Protein 6QYB (pdb70)

Foldseek 3Di:
DQADVVLLVQLLVLLQVLLVLLVVLLVVLCVDPVVVVCVVLNVLSNVLNVLSVVLSVLSVDDPPDDLVVNLVSLVSNLVSLVVNLVSLVVCVVVDVSSVVSNVSSVSSNVSSVVRSVRSD/DQADVVLLVQLLVLLQVLLVLLVVLLVVLVPDPVVVVCVVLNVLSNVLNVLSVVLSVLSVDDVPDDLVVNLVSLVSNLVSLVVNLVSLVVCVVVDVSSVVSNVSSVSSNVSSVVRSVRSD

Nearest PDB structures (foldseek):
  6qyb-assembly1_A  TM=1.008E+00  e=1.307E-14  Streptomyces lividans 1326
  6qvh-assembly1_A  TM=1.005E+00  e=3.790E-14  Streptomyces lividans 1326
  6ek9-assembly1_A  TM=1.005E+00  e=1.157E-13  Streptomyces lividans
  6r01-assembly1_A  TM=1.007E+00  e=2.352E-13  Streptomyces lividans 1326
  6q58-assembly1_A  TM=9.826E-01  e=4.784E-13  Streptomyces lividans 1326

InterPro domains:
  IPR005560 Uncharacterized cysteine-rich protein YhjQ/Copper storage protein-like [PF03860] (21-132)
  IPR005560 Uncharacterized cysteine-rich protein YhjQ/Copper storage protein-like [PTHR37310] (10-133)
  IPR044543 Uncharacterized cysteine-rich protein YhjQ-like [cd08026] (24-131)

B-factor: mean 22.5, std 8.63, range [8.82, 55.99]

Solvent-accessible surface area: 11571 Å² total; per-residue (Å²): 108,84,45,71,180,125,8,19,54,119,0,20,116,28,0,30,121,0,6,43,16,0,15,35,4,12,11,28,0,90,71,39,130,64,51,83,111,4,87,133,0,21,138,12,0,99,47,0,11,99,44,0,50,52,0,3,26,40,3,4,116,117,60,78,110,69,28,102,80,7,72,66,36,0,82,50,0,0,82,20,0,29,48,0,0,65,11,0,35,152,28,28,84,68,14,102,57,0,93,73,2,6,117,3,0,104,43,0,46,108,8,0,78,96,3,28,88,55,26,87,112,84,46,72,186,126,8,17,59,118,0,19,116,29,0,23,110,1,7,42,17,0,15,33,3,10,10,25,0,88,73,39,130,66,52,84,110,2,85,131,0,18,138,12,0,96,46,0,10,100,44,0,49,52,0,2,25,41,3,5,116,119,53,79,110,68,30,102,81,7,76,66,35,0,82,51,0,1,85,18,0,29,51,0,0,82,12,0,34,176,25,37,86,81,16,101,53,0,96,70,2,6,108,1,0,105,41,0,46,109,9,0,80,88,4,28,88,55,26,86

Sequence (240 aa):
GGVDREAMARCIEECLRCAQACTACADACLSEPTVADLTKCIRTDMDCADVCTATAAVLSRHTGYDANVTRAVLQACATVCAACGDECARHAGMAEHCRRVCAEACRSCEQACQELLAGLGGGVDREAMARRCIEECLRCAQACTACADACLSEPTVADLTKCIRTDMDCADVCTATAAVLSRHTGYDANVTRAVLQACATVCAACGDECARHAGMAEHCRVCAEACRSCEQACQELLAGLG

Organism: Streptomyces coelicolor (strain ATCC BAA-471 / A3(2) / M145) (NCBI:txid100226)

Secondary structure (DSSP, 8-state):
----HHHHHHHHHHHHHHHHHHHHHHHHHHTSTTGGG-HHHHHHHHHHHHHHHHHHHHHT--TT--HHHHHHHHHHHHHHHHHHHHHHHTTTTT-HHHHHHHHHHHHHHHHHHHHHHT--/----HHHHHHHHHHHHHHHHHHHHHHHHHHTSTTGGG-HHHHHHHHHHHHHHHHHHHHHT--TT--HHHHHHHHHHHHHHHHHHHHHHHTTTTT-HHHHHHHHHHHHHHHHHHHHHHT--

Structure (mmCIF, N/CA/C/O backbone):
data_6QYB
#
_entry.id   6QYB
#
_cell.length_a   65.276
_cell.length_b   62.202
_cell.length_c   65.169
_cell.angle_alpha   90.000
_cell.angle_beta   90.000
_cell.angle_gamma   90.000
#
_symmetry.space_group_name_H-M   'P 21 21 2'
#
loop_
_entity.id
_entity.type
_entity.pdbx_description
1 polymer 'cytosolic copper storage protein'
2 non-polymer 'COPPER (I) ION'
3 water water
#
loop_
_atom_site.group_PDB
_atom_site.id
_atom_site.type_symbol
_atom_site.label_atom_id
_atom_site.label_alt_id
_atom_site.label_comp_id
_atom_site.label_asym_id
_atom_site.label_entity_id
_atom_site.label_seq_id
_atom_site.pdbx_PDB_ins_code
_atom_site.Cartn_x
_atom_site.Cartn_y
_atom_site.Cartn_z
_atom_site.occupancy
_atom_site.B_iso_or_equiv
_atom_site.auth_seq_id
_atom_site.auth_comp_id
_atom_site.auth_asym_id
_atom_site.auth_atom_id
_atom_site.pdbx_PDB_model_num
ATOM 1 N N . GLY A 1 1 ? 12.228 -17.797 -1.316 1.00 40.72 17 GLY A N 1
ATOM 2 C CA . GLY A 1 1 ? 13.271 -18.586 -2.043 1.00 39.01 17 GLY A CA 1
ATOM 3 C C . GLY A 1 1 ? 14.129 -17.709 -2.935 1.00 40.81 17 GLY A C 1
ATOM 4 O O . GLY A 1 1 ? 15.341 -17.970 -3.016 1.00 41.44 17 GLY A O 1
ATOM 5 N N . GLY A 1 2 ? 13.538 -16.715 -3.608 1.00 36.69 18 GLY A N 1
ATOM 6 C CA . GLY A 1 2 ? 14.287 -15.731 -4.419 1.00 36.81 18 GLY A CA 1
ATOM 7 C C . GLY A 1 2 ? 14.682 -14.501 -3.612 1.00 37.05 18 GLY A C 1
ATOM 8 O O . GLY A 1 2 ? 15.478 -13.685 -4.135 1.00 34.85 18 GLY A O 1
ATOM 9 N N . VAL A 1 3 ? 14.165 -14.385 -2.382 1.00 35.38 19 VAL A N 1
ATOM 10 C CA . VAL A 1 3 ? 14.213 -13.137 -1.570 1.00 32.56 19 VAL A CA 1
ATOM 11 C C . VAL A 1 3 ? 15.611 -12.916 -0.995 1.00 28.36 19 VAL A C 1
ATOM 12 O O . VAL A 1 3 ? 16.278 -13.895 -0.595 1.00 29.61 19 VAL A O 1
ATOM 16 N N . ASP A 1 4 ? 16.003 -11.644 -0.948 1.00 26.93 20 ASP A N 1
ATOM 17 C CA . ASP A 1 4 ? 17.257 -11.175 -0.310 1.00 24.75 20 ASP A CA 1
ATOM 18 C C . ASP A 1 4 ? 16.973 -10.992 1.183 1.00 25.26 20 ASP A C 1
ATOM 19 O O . ASP A 1 4 ? 16.300 -10.008 1.539 1.00 22.76 20 ASP A O 1
ATOM 24 N N . ARG A 1 5 ? 17.460 -11.914 2.019 1.00 23.30 21 ARG A N 1
ATOM 25 C CA . ARG A 1 5 ? 17.237 -11.889 3.489 1.00 25.65 21 ARG A CA 1
ATOM 26 C C . ARG A 1 5 ? 17.930 -10.669 4.097 1.00 21.62 21 ARG A C 1
ATOM 27 O O . ARG A 1 5 ? 17.424 -10.158 5.113 1.00 20.88 21 ARG A O 1
ATOM 35 N N . GLU A 1 6 ? 19.059 -10.239 3.515 1.00 22.47 22 GLU A N 1
ATOM 36 C CA . GLU A 1 6 ? 19.799 -9.045 4.000 1.00 23.43 22 GLU A CA 1
ATOM 37 C C . GLU A 1 6 ? 18.938 -7.795 3.768 1.00 21.00 22 GLU A C 1
ATOM 38 O O . GLU A 1 6 ? 18.883 -6.944 4.664 1.00 22.25 22 GLU A O 1
ATOM 44 N N . ALA A 1 7 ? 18.306 -7.686 2.599 1.00 19.78 23 ALA A N 1
ATOM 45 C CA . ALA A 1 7 ? 17.439 -6.542 2.240 1.00 18.85 23 ALA A CA 1
ATOM 46 C C . ALA A 1 7 ? 16.181 -6.578 3.113 1.00 18.15 23 ALA A C 1
ATOM 47 O O . ALA A 1 7 ? 15.701 -5.498 3.516 1.00 16.84 23 ALA A O 1
ATOM 49 N N . MET A 1 8 ? 15.674 -7.773 3.426 1.00 15.83 24 MET A N 1
ATOM 50 C CA . MET A 1 8 ? 14.487 -7.914 4.313 1.00 17.48 24 MET A CA 1
ATOM 51 C C . MET A 1 8 ? 14.861 -7.420 5.719 1.00 16.41 24 MET A C 1
ATOM 52 O O . MET A 1 8 ? 14.101 -6.622 6.310 1.00 15.50 24 MET A O 1
ATOM 57 N N . ALA A 1 9 ? 16.004 -7.835 6.257 1.00 16.41 25 ALA A N 1
ATOM 58 C CA . ALA A 1 9 ? 16.459 -7.390 7.593 1.00 16.33 25 ALA A CA 1
ATOM 59 C C . ALA A 1 9 ? 16.656 -5.871 7.600 1.00 16.12 25 ALA A C 1
ATOM 60 O O . ALA A 1 9 ? 16.242 -5.230 8.577 1.00 17.67 25 ALA A O 1
ATOM 62 N N . ARG A 1 10 ? 17.277 -5.315 6.556 1.00 16.33 26 ARG A N 1
ATOM 63 C CA . ARG A 1 10 ? 17.532 -3.854 6.443 1.00 17.99 26 ARG A CA 1
ATOM 64 C C . ARG A 1 10 ? 16.187 -3.125 6.490 1.00 14.67 26 ARG A C 1
ATOM 65 O O . ARG A 1 10 ? 16.055 -2.125 7.207 1.00 15.23 26 ARG A O 1
ATOM 73 N N . CYS A 1 11 ? 15.227 -3.585 5.701 1.00 15.82 27 CYS A N 1
ATOM 74 C CA . CYS A 1 11 ? 13.868 -2.976 5.671 1.00 15.07 27 CYS A CA 1
ATOM 75 C C . CYS A 1 11 ? 13.250 -2.974 7.086 1.00 14.21 27 CYS A C 1
ATOM 76 O O . CYS A 1 11 ? 12.690 -1.937 7.533 1.00 13.72 27 CYS A O 1
ATOM 79 N N . ILE A 1 12 ? 13.304 -4.101 7.790 1.00 13.27 28 ILE A N 1
ATOM 80 C CA . ILE A 1 12 ? 12.645 -4.188 9.127 1.00 13.14 28 ILE A CA 1
ATOM 81 C C . ILE A 1 12 ? 13.343 -3.207 10.086 1.00 13.45 28 ILE A C 1
ATOM 82 O O . ILE A 1 12 ? 12.679 -2.430 10.771 1.00 12.50 28 ILE A O 1
ATOM 87 N N . GLU A 1 13 ? 14.677 -3.212 10.112 1.00 13.88 29 GLU A N 1
ATOM 88 C CA . GLU A 1 13 ? 15.451 -2.294 10.977 1.00 16.59 29 GLU A CA 1
ATOM 89 C C . GLU A 1 13 ? 15.104 -0.841 10.643 1.00 14.23 29 GLU A C 1
ATOM 90 O O . GLU A 1 13 ? 14.916 -0.042 11.572 1.00 14.67 29 GLU A O 1
ATOM 96 N N . GLU A 1 14 ? 15.048 -0.502 9.353 1.00 13.68 30 GLU A N 1
ATOM 97 C CA . GLU A 1 14 ? 14.803 0.887 8.909 1.00 13.90 30 GLU A CA 1
ATOM 98 C C . GLU A 1 14 ? 13.375 1.285 9.294 1.00 12.94 30 GLU A C 1
ATOM 99 O O . GLU A 1 14 ? 13.193 2.430 9.729 1.00 14.40 30 GLU A O 1
ATOM 105 N N . CYS A 1 15 ? 12.396 0.396 9.133 1.00 10.78 31 CYS A N 1
ATOM 106 C CA . CYS A 1 15 ? 10.991 0.706 9.516 1.00 11.68 31 CYS A CA 1
ATOM 107 C C . CYS A 1 15 ? 10.949 1.071 11.007 1.00 11.57 31 CYS A C 1
ATOM 108 O O . CYS A 1 15 ? 10.287 2.052 11.365 1.00 11.87 31 CYS A O 1
ATOM 111 N N . LEU A 1 16 ? 11.635 0.328 11.862 1.00 13.33 32 LEU A N 1
ATOM 112 C CA . LEU A 1 16 ? 11.556 0.582 13.324 1.00 15.97 32 LEU A CA 1
ATOM 113 C C . LEU A 1 16 ? 12.270 1.898 13.639 1.00 14.39 32 LEU A C 1
ATOM 114 O O . LEU A 1 16 ? 11.706 2.695 14.374 1.00 15.54 32 LEU A O 1
ATOM 119 N N . ARG A 1 17 ? 13.449 2.133 13.055 1.00 15.19 33 ARG A N 1
ATOM 120 C CA . ARG A 1 17 ? 14.190 3.410 13.232 1.00 16.34 33 ARG A CA 1
ATOM 121 C C . ARG A 1 17 ? 13.315 4.568 12.748 1.00 12.77 33 ARG A C 1
ATOM 122 O O . ARG A 1 17 ? 13.262 5.618 13.388 1.00 13.69 33 ARG A O 1
ATOM 130 N N . CYS A 1 18 ? 12.689 4.397 11.596 1.00 11.59 34 CYS A N 1
ATOM 131 C CA . CYS A 1 18 ? 11.955 5.500 10.943 1.00 12.68 34 CYS A CA 1
ATOM 132 C C . CYS A 1 18 ? 10.640 5.757 11.680 1.00 11.49 34 CYS A C 1
ATOM 133 O O . CYS A 1 18 ? 10.262 6.925 11.794 1.00 12.50 34 CYS A O 1
ATOM 136 N N . ALA A 1 19 ? 9.970 4.710 12.153 1.00 11.44 35 ALA A N 1
ATOM 137 C CA . ALA A 1 19 ? 8.740 4.875 12.964 1.00 12.32 35 ALA A CA 1
ATOM 138 C C . ALA A 1 19 ? 9.071 5.762 14.168 1.00 12.65 35 ALA A C 1
ATOM 139 O O . ALA A 1 19 ? 8.377 6.773 14.418 1.00 14.15 35 ALA A O 1
ATOM 141 N N . GLN A 1 20 ? 10.165 5.441 14.857 1.00 12.81 36 GLN A N 1
ATOM 142 C CA . GLN A 1 20 ? 10.516 6.160 16.096 1.00 14.47 36 GLN A CA 1
ATOM 143 C C . GLN A 1 20 ? 10.975 7.581 15.743 1.00 13.99 36 GLN A C 1
ATOM 144 O O . GLN A 1 20 ? 10.599 8.526 16.444 1.00 14.44 36 GLN A O 1
ATOM 150 N N . ALA A 1 21 ? 11.738 7.738 14.665 1.00 12.14 37 ALA A N 1
ATOM 151 C CA . ALA A 1 21 ? 12.228 9.059 14.204 1.00 13.70 37 ALA A CA 1
ATOM 152 C C . ALA A 1 21 ? 11.027 9.980 13.961 1.00 13.61 37 ALA A C 1
ATOM 153 O O . ALA A 1 21 ? 11.018 11.109 14.430 1.00 13.39 37 ALA A O 1
ATOM 155 N N . CYS A 1 22 ? 10.024 9.471 13.267 1.00 12.37 38 CYS A N 1
ATOM 156 C CA . CYS A 1 22 ? 8.825 10.267 12.906 1.00 12.23 38 CYS A CA 1
ATOM 157 C C . CYS A 1 22 ? 7.937 10.526 14.132 1.00 12.04 38 CYS A C 1
ATOM 158 O O . CYS A 1 22 ? 7.441 11.642 14.243 1.00 14.00 38 CYS A O 1
ATOM 161 N N . THR A 1 23 ? 7.828 9.584 15.057 1.00 12.27 39 THR A N 1
ATOM 162 C CA . THR A 1 23 ? 7.097 9.827 16.329 1.00 13.97 39 THR A CA 1
ATOM 163 C C . THR A 1 23 ? 7.805 10.972 17.069 1.00 14.40 39 THR A C 1
ATOM 164 O O . THR A 1 23 ? 7.122 11.921 17.522 1.00 14.87 39 THR A O 1
ATOM 168 N N . ALA A 1 24 ? 9.135 10.904 17.194 1.00 14.35 40 ALA A N 1
ATOM 169 C CA . ALA A 1 24 ? 9.909 11.940 17.902 1.00 14.40 40 ALA A CA 1
ATOM 170 C C . ALA A 1 24 ? 9.782 13.254 17.132 1.00 14.01 40 ALA A C 1
ATOM 171 O O . ALA A 1 24 ? 9.708 14.304 17.766 1.00 15.33 40 ALA A O 1
ATOM 173 N N . CYS A 1 25 ? 9.830 13.215 15.795 1.00 14.67 41 CYS A N 1
ATOM 174 C CA . CYS A 1 25 ? 9.816 14.450 14.982 1.00 14.75 41 CYS A CA 1
ATOM 175 C C . CYS A 1 25 ? 8.449 15.127 15.049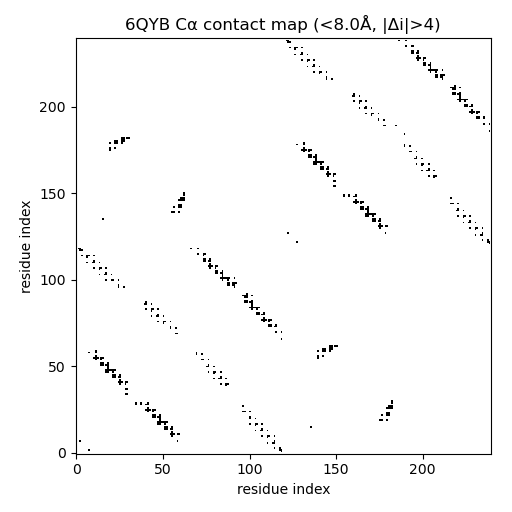 1.00 15.60 41 CYS A C 1
ATOM 176 O O . CYS A 1 25 ? 8.396 16.354 15.058 1.00 16.90 41 CYS A O 1
ATOM 179 N N . ALA A 1 26 ? 7.379 14.351 15.107 1.00 15.97 42 ALA A N 1
ATOM 180 C CA . ALA A 1 26 ? 6.018 14.930 15.268 1.00 16.35 42 ALA A CA 1
ATOM 181 C C . ALA A 1 26 ? 5.987 15.724 16.572 1.00 16.39 42 ALA A C 1
ATOM 182 O O . ALA A 1 26 ? 5.498 16.871 16.575 1.00 16.17 42 ALA A O 1
ATOM 184 N N . ASP A 1 27 ? 6.466 15.092 17.646 1.00 15.97 43 ASP A N 1
ATOM 185 C CA . ASP A 1 27 ? 6.526 15.698 18.997 1.00 17.38 43 ASP A CA 1
ATOM 186 C C . ASP A 1 27 ? 7.466 16.913 18.998 1.00 16.48 43 ASP A C 1
ATOM 187 O O . ASP A 1 27 ? 7.115 17.927 19.618 1.00 17.75 43 ASP A O 1
ATOM 192 N N . ALA A 1 28 ? 8.634 16.828 18.359 1.00 17.73 44 ALA A N 1
ATOM 193 C CA . ALA A 1 28 ? 9.593 17.952 18.373 1.00 16.53 44 ALA A CA 1
ATOM 194 C C . ALA A 1 28 ? 9.004 19.170 17.658 1.00 18.05 44 ALA A C 1
ATOM 195 O O . ALA A 1 28 ? 9.141 20.292 18.190 1.00 21.25 44 ALA A O 1
ATOM 197 N N . CYS A 1 29 ? 8.311 18.953 16.533 1.00 17.89 45 CYS A N 1
ATOM 198 C CA . CYS A 1 29 ? 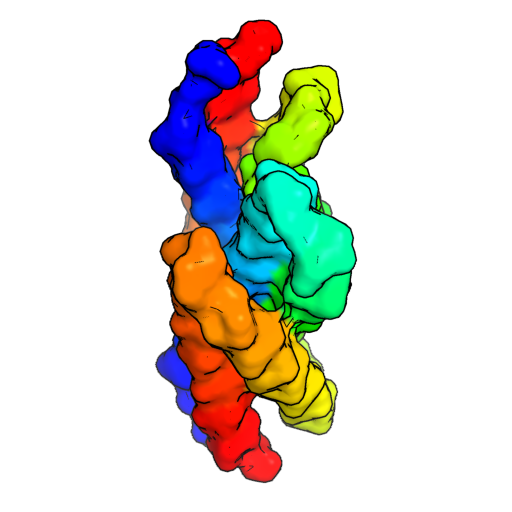7.690 20.048 15.740 1.00 17.78 45 CYS A CA 1
ATOM 199 C C . CYS A 1 29 ? 6.507 20.630 16.513 1.00 19.22 45 CYS A C 1
ATOM 200 O O . CYS A 1 29 ? 6.314 21.853 16.477 1.00 22.34 45 CYS A O 1
ATOM 203 N N . LEU A 1 30 ? 5.789 19.782 17.244 1.00 20.79 46 LEU A N 1
ATOM 204 C CA . LEU A 1 30 ? 4.694 20.220 18.139 1.00 21.70 46 LEU A CA 1
ATOM 205 C C . LEU A 1 30 ? 5.213 21.232 19.165 1.00 21.64 46 LEU A C 1
ATOM 206 O O . LEU A 1 30 ? 4.444 22.142 19.515 1.00 25.80 46 LEU A O 1
ATOM 211 N N . SER A 1 31 ? 6.458 21.082 19.632 1.00 22.30 47 SER A N 1
ATOM 212 C CA . S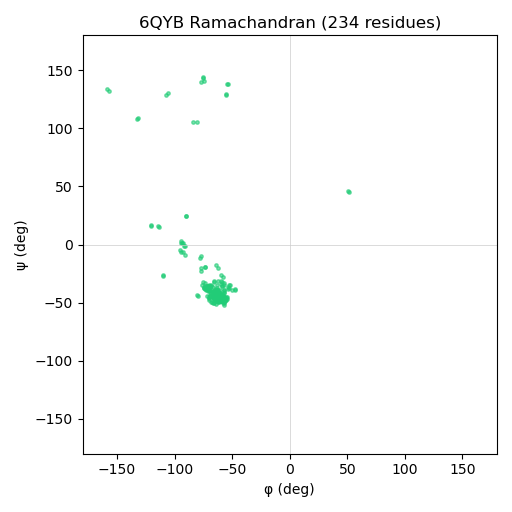ER A 1 31 ? 7.077 21.944 20.675 1.00 23.39 47 SER A CA 1
ATOM 213 C C . SER A 1 31 ? 7.834 23.136 20.061 1.00 23.14 47 SER A C 1
ATOM 214 O O . SER A 1 31 ? 8.358 23.938 20.842 1.00 26.97 47 SER A O 1
ATOM 217 N N . GLU A 1 32 ? 7.894 23.264 18.726 1.00 23.80 48 GLU A N 1
ATOM 218 C CA . GLU A 1 32 ? 8.565 24.407 18.041 1.00 25.36 48 GLU A CA 1
ATOM 219 C C . GLU A 1 32 ? 7.705 25.661 18.168 1.00 26.00 48 GLU A C 1
ATOM 220 O O . GLU A 1 32 ? 6.479 25.588 18.049 1.00 25.29 48 GLU A O 1
ATOM 226 N N . PRO A 1 33 ? 8.312 26.854 18.383 1.00 27.18 49 PRO A N 1
ATOM 227 C CA . PRO A 1 33 ? 7.549 28.105 18.326 1.00 29.98 49 PRO A CA 1
ATOM 228 C C . PRO A 1 33 ? 6.711 28.285 17.047 1.00 28.55 49 PRO A C 1
ATOM 229 O O . PRO A 1 33 ? 5.630 28.823 17.146 1.00 29.66 49 PRO A O 1
ATOM 233 N N . THR A 1 34 ? 7.204 27.813 15.894 1.00 30.64 50 THR A N 1
ATOM 234 C CA . THR A 1 34 ? 6.540 27.946 14.565 1.00 29.92 50 THR A CA 1
ATOM 235 C C . THR A 1 34 ? 5.615 26.750 14.284 1.00 28.72 50 THR A C 1
ATOM 236 O O . THR A 1 34 ? 5.332 26.502 13.095 1.00 29.44 50 THR A O 1
ATOM 240 N N . VAL A 1 35 ? 5.125 26.068 15.327 1.00 27.60 51 VAL A N 1
ATOM 241 C CA . VAL A 1 35 ? 4.249 24.860 15.218 1.00 25.17 51 VAL A CA 1
ATOM 242 C C . VAL A 1 35 ? 3.103 25.106 14.218 1.00 25.30 51 VAL A C 1
ATOM 243 O O . VAL A 1 35 ? 2.754 24.154 13.499 1.00 27.69 51 VAL A O 1
ATOM 247 N N . ALA A 1 36 ? 2.504 26.307 14.179 1.00 27.71 52 ALA A N 1
ATOM 248 C CA . ALA A 1 36 ? 1.369 26.643 13.286 1.00 28.67 52 ALA A CA 1
ATOM 249 C C . ALA A 1 36 ? 1.753 26.431 11.815 1.00 26.70 52 ALA A C 1
ATOM 250 O O . ALA A 1 36 ? 0.847 26.125 11.014 1.00 30.41 52 ALA A O 1
ATOM 252 N N . ASP A 1 37 ? 3.047 26.560 11.480 1.00 27.23 53 ASP A N 1
ATOM 253 C CA . ASP A 1 37 ? 3.594 26.427 10.103 1.00 27.39 53 ASP A CA 1
ATOM 254 C C . ASP A 1 37 ? 4.086 24.994 9.852 1.00 26.02 53 ASP A C 1
ATOM 255 O O . ASP A 1 37 ? 4.625 24.753 8.747 1.00 27.76 53 ASP A O 1
ATOM 260 N N . LEU A 1 38 ? 3.922 24.080 10.820 1.00 24.74 54 LEU A N 1
ATOM 261 C CA . LEU A 1 38 ? 4.540 22.725 10.783 1.00 23.29 54 LEU A CA 1
ATOM 262 C C . LEU A 1 38 ? 3.458 21.646 10.827 1.00 22.27 54 LEU A C 1
ATOM 263 O O . LEU A 1 38 ? 3.775 20.494 11.149 1.00 21.65 54 LEU A O 1
ATOM 268 N N . THR A 1 39 ? 2.208 22.012 10.549 1.00 22.60 55 THR A N 1
ATOM 269 C CA . THR A 1 39 ? 1.065 21.102 10.778 1.00 21.79 55 THR A CA 1
ATOM 270 C C . THR A 1 39 ? 1.072 19.949 9.768 1.00 20.40 55 THR A C 1
ATOM 271 O O . THR A 1 39 ? 0.819 18.813 10.193 1.00 18.86 55 THR A O 1
ATOM 275 N N . LYS A 1 40 ? 1.415 20.192 8.501 1.00 20.11 56 LYS A N 1
ATOM 276 C CA . LYS A 1 40 ? 1.505 19.096 7.497 1.00 20.37 56 LYS A CA 1
ATOM 277 C C . LYS A 1 40 ? 2.661 18.172 7.897 1.00 17.32 56 LYS A C 1
ATOM 278 O O . LYS A 1 40 ? 2.527 16.941 7.788 1.00 18.09 56 LYS A O 1
ATOM 284 N N . CYS A 1 41 ? 3.759 18.753 8.367 1.00 17.27 57 CYS A N 1
ATOM 285 C CA . CYS A 1 41 ? 4.952 18.002 8.828 1.00 17.79 57 CYS A CA 1
ATOM 286 C C . CYS A 1 41 ? 4.537 17.037 9.943 1.00 17.30 57 CYS A C 1
ATOM 287 O O . CYS A 1 41 ? 4.840 15.836 9.868 1.00 15.24 57 CYS A O 1
ATOM 290 N N . ILE A 1 42 ? 3.822 17.548 10.941 1.00 15.86 58 ILE A N 1
ATOM 291 C CA . ILE A 1 42 ? 3.433 16.729 12.116 1.00 15.86 58 ILE A CA 1
ATOM 292 C C . ILE A 1 42 ? 2.499 15.618 11.628 1.00 15.67 58 ILE A C 1
ATOM 293 O O . ILE A 1 42 ? 2.707 14.461 12.014 1.00 17.32 58 ILE A O 1
ATOM 298 N N . ARG A 1 43 ? 1.485 15.966 10.830 1.00 14.88 59 ARG A N 1
ATOM 299 C CA . ARG A 1 43 ? 0.513 14.960 10.328 1.00 15.11 59 ARG A CA 1
ATOM 300 C C . ARG A 1 43 ? 1.260 13.887 9.530 1.00 14.83 59 ARG A C 1
ATOM 301 O O . ARG A 1 43 ? 0.966 12.689 9.688 1.00 14.31 59 ARG A O 1
ATOM 309 N N . THR A 1 44 ? 2.199 14.282 8.679 1.00 14.51 60 THR A N 1
ATOM 310 C CA . THR A 1 44 ? 2.856 13.300 7.787 1.00 14.93 60 THR A CA 1
ATOM 311 C C . THR A 1 44 ? 3.757 12.406 8.647 1.00 14.78 60 THR A C 1
ATOM 312 O O . THR A 1 44 ? 3.780 11.209 8.408 1.00 12.65 60 THR A O 1
ATOM 316 N N . ASP A 1 45 ? 4.396 12.959 9.664 1.00 15.19 61 ASP A N 1
ATOM 317 C CA . ASP A 1 45 ? 5.176 12.140 10.631 1.00 13.86 61 ASP A CA 1
ATOM 318 C C . ASP A 1 45 ? 4.260 11.102 11.283 1.00 12.48 61 ASP A C 1
ATOM 319 O O . ASP A 1 45 ? 4.692 9.942 11.425 1.00 12.09 61 ASP A O 1
ATOM 324 N N . MET A 1 46 ? 3.038 11.491 11.678 1.00 12.97 62 MET A N 1
ATOM 325 C CA . MET A 1 46 ? 2.149 10.517 12.338 1.00 12.13 62 MET A CA 1
ATOM 326 C C . MET A 1 46 ? 1.818 9.387 11.360 1.00 11.07 62 MET A C 1
ATOM 327 O O . MET A 1 46 ? 1.868 8.230 11.756 1.00 11.02 62 MET A O 1
ATOM 332 N N . ASP A 1 47 ? 1.496 9.708 10.107 1.00 11.36 63 ASP A N 1
ATOM 333 C CA . ASP A 1 47 ? 1.167 8.656 9.116 1.00 11.32 63 ASP A CA 1
ATOM 334 C C . ASP A 1 47 ? 2.408 7.782 8.917 1.00 10.88 63 ASP A C 1
ATOM 335 O O . ASP A 1 47 ? 2.287 6.562 8.843 1.00 10.96 63 ASP A O 1
ATOM 340 N N . CYS A 1 48 ? 3.573 8.411 8.771 1.00 11.31 64 CYS A N 1
ATOM 341 C CA . CYS A 1 48 ? 4.796 7.660 8.463 1.00 12.23 64 CYS A CA 1
ATOM 342 C C . CYS A 1 48 ? 5.108 6.690 9.606 1.00 10.78 64 CYS A C 1
ATOM 343 O O . CYS A 1 48 ? 5.525 5.560 9.341 1.00 13.49 64 CYS A O 1
ATOM 346 N N . ALA A 1 49 ? 4.929 7.120 10.852 1.00 11.21 65 ALA A N 1
ATOM 347 C CA . ALA A 1 49 ? 5.146 6.262 12.036 1.00 12.51 65 ALA A CA 1
ATOM 348 C C . ALA A 1 49 ? 4.160 5.088 11.999 1.00 11.63 65 ALA A C 1
ATOM 349 O O . ALA A 1 49 ? 4.587 3.953 12.171 1.00 13.63 65 ALA A O 1
ATOM 351 N N . ASP A 1 50 ? 2.881 5.353 11.715 1.00 11.38 66 ASP A N 1
ATOM 352 C CA . ASP A 1 50 ? 1.866 4.273 11.722 1.00 11.38 66 ASP A CA 1
ATOM 353 C C . ASP A 1 50 ? 2.176 3.249 10.626 1.00 9.48 66 ASP A C 1
ATOM 354 O O . ASP A 1 50 ? 2.083 2.050 10.862 1.00 10.11 66 ASP A O 1
ATOM 359 N N . VAL A 1 51 ? 2.511 3.711 9.434 1.00 9.18 67 VAL A N 1
ATOM 360 C CA . VAL A 1 51 ? 2.732 2.774 8.300 1.00 10.49 67 VAL A CA 1
ATOM 361 C C . VAL A 1 51 ? 4.056 2.023 8.507 1.00 10.03 67 VAL A C 1
ATOM 362 O O . VAL A 1 51 ? 4.093 0.812 8.258 1.00 10.38 67 VAL A O 1
ATOM 366 N N . CYS A 1 52 ? 5.091 2.697 9.007 1.00 9.95 68 CYS A N 1
ATOM 367 C CA . CYS A 1 52 ? 6.392 2.008 9.265 1.00 10.70 68 CYS A CA 1
ATOM 368 C C . CYS A 1 52 ? 6.180 0.934 10.345 1.00 10.09 68 CYS A C 1
ATOM 369 O O . CYS A 1 52 ? 6.734 -0.169 10.224 1.00 11.44 68 CYS A O 1
ATOM 372 N N . THR A 1 53 ? 5.383 1.225 11.365 1.00 9.41 69 THR A N 1
ATOM 373 C CA . THR A 1 53 ? 5.110 0.248 12.442 1.00 10.85 69 THR A CA 1
ATOM 374 C C . THR A 1 53 ? 4.429 -0.993 11.850 1.00 9.80 69 THR A C 1
ATOM 375 O O . THR A 1 53 ? 4.828 -2.125 12.149 1.00 10.56 69 THR A O 1
ATOM 379 N N . ALA A 1 54 ? 3.380 -0.801 11.046 1.00 10.05 70 ALA A N 1
ATOM 380 C CA . ALA A 1 54 ? 2.673 -1.935 10.423 1.00 10.39 70 ALA A CA 1
ATOM 381 C C . ALA A 1 54 ? 3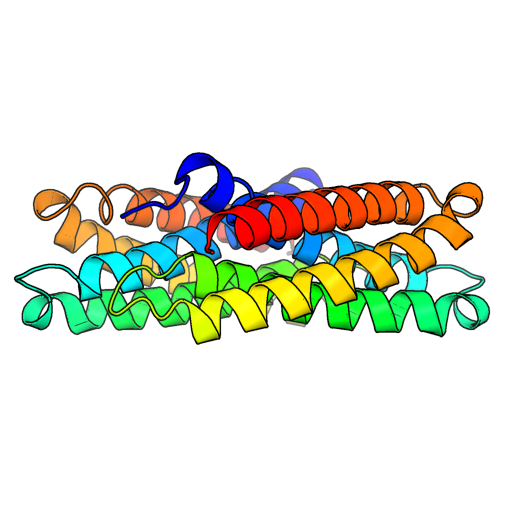.615 -2.714 9.500 1.00 8.82 70 ALA A C 1
ATOM 382 O O . ALA A 1 54 ? 3.586 -3.935 9.504 1.00 10.29 70 ALA A O 1
ATOM 384 N N . THR A 1 55 ? 4.376 -2.005 8.676 1.00 9.36 71 THR A N 1
ATOM 385 C CA . THR A 1 55 ? 5.277 -2.638 7.682 1.00 9.42 71 THR A CA 1
ATOM 386 C C . THR A 1 55 ? 6.327 -3.493 8.401 1.00 9.40 71 THR A C 1
ATOM 387 O O . THR A 1 55 ? 6.579 -4.622 7.969 1.00 11.07 71 THR A O 1
ATOM 391 N N . ALA A 1 56 ? 6.921 -2.992 9.482 1.00 9.74 72 ALA A N 1
ATOM 392 C CA . ALA A 1 56 ? 7.933 -3.761 10.227 1.00 10.70 72 ALA A CA 1
ATOM 393 C C . ALA A 1 56 ? 7.324 -5.092 10.667 1.00 10.44 72 ALA A C 1
ATOM 394 O O . ALA A 1 56 ? 7.998 -6.136 10.618 1.00 14.04 72 ALA A O 1
ATOM 396 N N . ALA A 1 57 ? 6.075 -5.052 11.135 1.00 10.66 73 ALA A N 1
ATOM 397 C CA . ALA A 1 57 ? 5.412 -6.252 11.676 1.00 12.19 73 ALA A CA 1
ATOM 398 C C . ALA A 1 57 ? 5.119 -7.225 10.527 1.00 12.25 73 ALA A C 1
ATOM 399 O O . ALA A 1 57 ? 5.415 -8.422 10.652 1.00 13.45 73 ALA A O 1
ATOM 401 N N . VAL A 1 58 ? 4.543 -6.734 9.434 1.00 12.25 74 VAL A N 1
ATOM 402 C CA . VAL A 1 58 ? 4.198 -7.618 8.291 1.00 12.99 74 VAL A CA 1
ATOM 403 C C . VAL A 1 58 ? 5.471 -8.281 7.764 1.00 13.10 74 VAL A C 1
ATOM 404 O O . VAL A 1 58 ? 5.454 -9.491 7.519 1.00 14.80 74 VAL A O 1
ATOM 408 N N . LEU A 1 59 ? 6.551 -7.515 7.620 1.00 13.13 75 LEU A N 1
ATOM 409 C CA . LEU A 1 59 ? 7.799 -8.038 6.994 1.00 14.11 75 LEU A CA 1
ATOM 410 C C . LEU A 1 59 ? 8.501 -8.994 7.965 1.00 15.35 75 LEU A C 1
ATOM 411 O O . LEU A 1 59 ? 9.287 -9.818 7.500 1.00 16.29 75 LEU A O 1
ATOM 416 N N . SER A 1 60 ? 8.197 -8.923 9.260 1.00 13.98 76 SER A N 1
ATOM 417 C CA . SER A 1 60 ? 8.804 -9.789 10.303 1.00 13.76 76 SER A CA 1
ATOM 418 C C . SER A 1 60 ? 8.193 -11.196 10.285 1.00 15.05 76 SER A C 1
ATOM 419 O O . SER A 1 60 ? 8.708 -12.063 10.992 1.00 17.58 76 SER A O 1
ATOM 422 N N . ARG A 1 61 ? 7.108 -11.409 9.530 1.00 16.11 77 ARG A N 1
ATOM 423 C CA . ARG A 1 61 ? 6.329 -12.676 9.546 1.00 14.63 77 ARG A CA 1
ATOM 424 C C . ARG A 1 61 ? 6.587 -13.443 8.250 1.00 17.37 77 ARG A C 1
ATOM 425 O O . ARG A 1 61 ? 6.447 -12.841 7.183 1.00 18.24 77 ARG A O 1
ATOM 433 N N . HIS A 1 62 ? 6.950 -14.721 8.362 1.00 20.38 78 HIS A N 1
ATOM 434 C CA . HIS A 1 62 ? 7.284 -15.618 7.221 1.00 20.55 78 HIS A CA 1
ATOM 435 C C . HIS A 1 62 ? 6.213 -16.694 7.029 1.00 21.85 78 HIS A C 1
ATOM 436 O O . HIS A 1 62 ? 6.084 -17.165 5.898 1.00 25.49 78 HIS A O 1
ATOM 443 N N . THR A 1 63 ? 5.493 -17.083 8.087 1.00 21.23 79 THR A N 1
ATOM 444 C CA . THR A 1 63 ? 4.428 -18.125 8.018 1.00 23.33 79 THR A CA 1
ATOM 445 C C . THR A 1 63 ? 3.405 -17.726 6.947 1.00 22.81 79 THR A C 1
ATOM 446 O O . THR A 1 63 ? 2.932 -16.590 6.989 1.00 24.86 79 THR A O 1
ATOM 450 N N . GLY A 1 64 ? 3.060 -18.627 6.027 1.00 24.24 80 GLY A N 1
ATOM 451 C CA . GLY A 1 64 ? 1.983 -18.377 5.045 1.00 23.95 80 GLY A CA 1
ATOM 452 C C . GLY A 1 64 ? 2.179 -17.056 4.321 1.00 22.59 80 GLY A C 1
ATOM 453 O O . GLY A 1 64 ? 1.186 -16.292 4.158 1.00 25.72 80 GLY A O 1
ATOM 454 N N . TYR A 1 65 ? 3.414 -16.803 3.884 1.00 23.39 81 TYR A N 1
ATOM 455 C CA . TYR A 1 65 ? 3.851 -15.592 3.142 1.00 22.35 81 TYR A CA 1
ATOM 456 C C . TYR A 1 65 ? 2.963 -15.403 1.911 1.00 22.31 81 TYR A C 1
ATOM 457 O O . TYR A 1 65 ? 2.675 -16.391 1.217 1.00 25.00 81 TYR A O 1
ATOM 466 N N . ASP A 1 66 ? 2.570 -14.158 1.643 1.00 20.68 82 ASP A N 1
ATOM 467 C CA . ASP A 1 66 ? 1.822 -13.763 0.426 1.00 20.80 82 ASP A CA 1
ATOM 468 C C . ASP A 1 66 ? 2.488 -12.530 -0.192 1.00 20.11 82 ASP A C 1
ATOM 469 O O . ASP A 1 66 ? 2.389 -11.461 0.381 1.00 19.31 82 ASP A O 1
ATOM 474 N N . ALA A 1 67 ? 3.157 -12.685 -1.337 1.00 21.94 83 ALA A N 1
ATOM 475 C CA . ALA A 1 67 ? 3.909 -11.597 -2.003 1.00 23.72 83 ALA A CA 1
ATOM 476 C C . ALA A 1 67 ? 2.986 -10.424 -2.360 1.00 21.04 83 ALA A C 1
ATOM 477 O O . ALA A 1 67 ? 3.477 -9.291 -2.357 1.00 22.64 83 ALA A O 1
ATOM 479 N N . ASN A 1 68 ? 1.719 -10.672 -2.712 1.00 23.67 84 ASN A N 1
ATOM 480 C CA . ASN A 1 68 ? 0.759 -9.586 -3.042 1.00 22.56 84 ASN A CA 1
ATOM 481 C C . ASN A 1 68 ? 0.599 -8.662 -1.834 1.00 17.36 84 ASN A C 1
ATOM 482 O O . ASN A 1 68 ? 0.656 -7.429 -2.006 1.00 19.17 84 ASN A O 1
ATOM 487 N N . VAL A 1 69 ? 0.378 -9.239 -0.657 1.00 17.08 85 VAL A N 1
ATOM 488 C CA . VAL A 1 69 ? 0.202 -8.459 0.599 1.00 15.52 85 VAL A CA 1
ATOM 489 C C . VAL A 1 69 ? 1.520 -7.719 0.877 1.00 15.19 85 VAL A C 1
ATOM 490 O O . VAL A 1 69 ? 1.499 -6.498 1.050 1.00 16.66 85 VAL A O 1
ATOM 494 N N . THR A 1 70 ? 2.650 -8.427 0.864 1.00 14.49 86 THR A N 1
ATOM 495 C CA . THR A 1 70 ? 3.970 -7.834 1.185 1.00 14.83 86 THR A CA 1
ATOM 496 C C . THR A 1 70 ? 4.250 -6.687 0.209 1.00 13.67 86 THR A C 1
ATOM 497 O O . THR A 1 70 ? 4.689 -5.622 0.674 1.00 15.90 86 THR A O 1
ATOM 501 N N . ARG A 1 71 ? 4.042 -6.895 -1.095 1.00 14.98 87 ARG A N 1
ATOM 502 C CA . ARG A 1 71 ? 4.330 -5.855 -2.116 1.00 17.39 87 ARG A CA 1
ATOM 503 C C . ARG A 1 71 ? 3.484 -4.611 -1.832 1.00 14.96 87 ARG A C 1
ATOM 504 O O . ARG A 1 71 ? 4.022 -3.498 -1.861 1.00 16.13 87 ARG A O 1
ATOM 512 N N . ALA A 1 72 ? 2.181 -4.785 -1.588 1.00 13.99 88 ALA A N 1
ATOM 513 C CA . ALA A 1 72 ? 1.251 -3.647 -1.408 1.00 16.07 88 ALA A CA 1
ATOM 514 C C . ALA A 1 72 ? 1.652 -2.856 -0.152 1.00 12.80 88 ALA A C 1
ATOM 515 O O . ALA A 1 72 ? 1.640 -1.617 -0.177 1.00 13.84 88 ALA A O 1
ATOM 517 N N . VAL A 1 73 ? 2.049 -3.552 0.906 1.00 12.46 89 VAL A N 1
ATOM 518 C CA . VAL A 1 73 ? 2.447 -2.905 2.182 1.00 11.94 89 VAL A CA 1
ATOM 519 C C . VAL A 1 73 ? 3.774 -2.162 1.959 1.00 11.51 89 VAL A C 1
ATOM 520 O O . VAL A 1 73 ? 3.870 -1.010 2.364 1.00 12.07 89 VAL A O 1
ATOM 524 N N . LEU A 1 74 ? 4.751 -2.767 1.280 1.00 12.80 90 LEU A N 1
ATOM 525 C CA . LEU A 1 74 ? 6.043 -2.090 0.976 1.00 14.61 90 LEU A CA 1
ATOM 526 C C . LEU A 1 74 ? 5.783 -0.864 0.102 1.00 14.73 90 LEU A C 1
ATOM 527 O O . LEU A 1 74 ? 6.411 0.171 0.344 1.00 14.31 90 LEU A O 1
ATOM 532 N N . GLN A 1 75 ? 4.854 -0.955 -0.856 1.00 14.22 91 GLN A N 1
ATOM 533 C CA . GLN A 1 75 ? 4.535 0.209 -1.724 1.00 15.67 91 GLN A CA 1
ATOM 534 C C . GLN A 1 75 ? 3.975 1.343 -0.853 1.00 13.61 91 GLN A C 1
ATOM 535 O O . GLN A 1 75 ? 4.387 2.507 -1.039 1.00 15.53 91 GLN A O 1
ATOM 541 N N . ALA A 1 76 ? 3.036 1.044 0.043 1.00 12.46 92 ALA A N 1
ATOM 542 C CA . ALA A 1 76 ? 2.498 2.064 0.969 1.00 13.27 92 ALA A CA 1
ATOM 543 C C . ALA A 1 76 ? 3.640 2.681 1.784 1.00 12.16 92 ALA A C 1
ATOM 544 O O . ALA A 1 76 ? 3.718 3.915 1.898 1.00 12.59 92 ALA A O 1
ATOM 546 N N . CYS A 1 77 ? 4.550 1.865 2.302 1.00 11.08 93 CYS A N 1
ATOM 547 C CA . CYS A 1 77 ? 5.606 2.414 3.185 1.00 12.08 93 CYS A CA 1
ATOM 548 C C . CYS A 1 77 ? 6.603 3.255 2.375 1.00 12.32 93 CYS A C 1
ATOM 549 O O . CYS A 1 77 ? 7.051 4.316 2.862 1.00 12.66 93 CYS A O 1
ATOM 552 N N . ALA A 1 78 ? 6.925 2.829 1.162 1.00 11.51 94 ALA A N 1
ATOM 553 C CA . ALA A 1 78 ? 7.814 3.600 0.264 1.00 13.11 94 ALA A CA 1
ATOM 554 C C . ALA A 1 78 ? 7.184 4.963 -0.011 1.00 13.24 94 ALA A C 1
ATOM 555 O O . ALA A 1 78 ? 7.868 5.996 0.082 1.00 14.01 94 ALA A O 1
ATOM 557 N N . THR A 1 79 ? 5.880 4.968 -0.287 1.00 13.62 95 THR A N 1
ATOM 558 C CA . THR A 1 79 ? 5.140 6.191 -0.686 1.00 14.83 95 THR A CA 1
ATOM 559 C C . THR A 1 79 ? 5.112 7.164 0.500 1.00 13.69 95 THR A C 1
ATOM 560 O O . THR A 1 79 ? 5.359 8.358 0.309 1.00 15.18 95 THR A O 1
ATOM 564 N N . VAL A 1 80 ? 4.810 6.699 1.711 1.00 12.28 96 VAL A N 1
ATOM 565 C CA . VAL A 1 80 ? 4.717 7.658 2.844 1.00 13.19 96 VAL A CA 1
ATOM 566 C C . VAL A 1 80 ? 6.110 8.138 3.284 1.00 12.17 96 VAL A C 1
ATOM 567 O O . VAL A 1 80 ? 6.250 9.320 3.570 1.00 12.92 96 VAL A O 1
ATOM 571 N N . CYS A 1 81 ? 7.137 7.286 3.250 1.00 12.37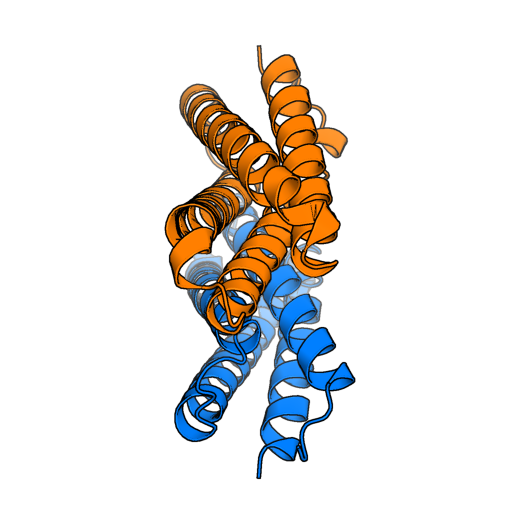 97 CYS A N 1
ATOM 572 C CA . CYS A 1 81 ? 8.517 7.716 3.568 1.00 13.02 97 CYS A CA 1
ATOM 573 C C . CYS A 1 81 ? 8.953 8.782 2.555 1.00 13.03 97 CYS A C 1
ATOM 574 O O . CYS A 1 81 ? 9.587 9.770 2.960 1.00 15.61 97 CYS A O 1
ATOM 577 N N . ALA A 1 82 ? 8.612 8.609 1.281 1.00 14.15 98 ALA A N 1
ATOM 578 C CA . ALA A 1 82 ? 8.946 9.599 0.229 1.00 15.93 98 ALA A CA 1
ATOM 579 C C . ALA A 1 82 ? 8.262 10.930 0.557 1.00 17.99 98 ALA A C 1
ATOM 580 O O . ALA A 1 82 ? 8.929 11.963 0.567 1.00 16.70 98 ALA A O 1
ATOM 582 N N . ALA A 1 83 ? 6.977 10.893 0.926 1.00 17.00 99 ALA A N 1
ATOM 583 C CA . ALA A 1 83 ? 6.199 12.115 1.228 1.00 15.75 99 ALA A CA 1
ATOM 584 C C . ALA A 1 83 ? 6.771 12.768 2.487 1.00 14.31 99 ALA A C 1
ATOM 585 O O . ALA A 1 83 ? 6.917 13.998 2.527 1.00 15.69 99 ALA A O 1
ATOM 587 N N . CYS A 1 84 ? 7.045 11.969 3.515 1.00 14.07 100 CYS A N 1
ATOM 588 C CA . CYS A 1 84 ? 7.432 12.511 4.834 1.00 13.71 100 CYS A CA 1
ATOM 589 C C . CYS A 1 84 ? 8.884 13.009 4.761 1.00 13.50 100 CYS A C 1
ATOM 590 O O . CYS A 1 84 ? 9.206 14.011 5.409 1.00 14.67 100 CYS A O 1
ATOM 593 N N . GLY A 1 85 ? 9.726 12.366 3.948 1.00 14.44 101 GLY A N 1
ATOM 594 C CA . GLY A 1 85 ? 11.090 12.855 3.699 1.00 14.41 101 GLY A CA 1
ATOM 595 C C . GLY A 1 85 ? 11.086 14.216 3.031 1.00 15.92 101 GLY A C 1
ATOM 596 O O . GLY A 1 85 ? 11.817 15.119 3.481 1.00 16.88 101 GLY A O 1
ATOM 597 N N . ASP A 1 86 ? 10.258 14.383 2.006 1.00 16.16 102 ASP A N 1
ATOM 598 C CA . ASP A 1 86 ? 10.102 15.669 1.281 1.00 18.11 102 ASP A CA 1
ATOM 599 C C . ASP A 1 86 ? 9.634 16.741 2.265 1.00 17.42 102 ASP A C 1
ATOM 600 O O . ASP A 1 86 ? 10.175 17.837 2.261 1.00 19.29 102 ASP A O 1
ATOM 605 N N . GLU A 1 87 ? 8.631 16.429 3.086 1.00 16.70 103 GLU A N 1
ATOM 606 C CA . GLU A 1 87 ? 8.020 17.420 4.011 1.00 17.71 103 GLU A CA 1
ATOM 607 C C . GLU A 1 87 ? 9.045 17.833 5.070 1.00 16.75 103 GLU A C 1
ATOM 608 O O . GLU A 1 87 ? 9.212 19.051 5.279 1.00 19.26 103 GLU A O 1
ATOM 614 N N . CYS A 1 88 ? 9.701 16.880 5.734 1.00 15.26 104 CYS A N 1
ATOM 615 C CA . CYS A 1 88 ? 10.709 17.210 6.779 1.00 17.49 104 CYS A CA 1
ATOM 616 C C . CYS A 1 88 ? 11.891 17.975 6.168 1.00 17.35 104 CYS A C 1
ATOM 617 O O . CYS A 1 88 ? 12.375 18.913 6.813 1.00 19.26 104 CYS A O 1
ATOM 620 N N . ALA A 1 89 ? 12.277 17.663 4.939 1.00 17.66 105 ALA A N 1
ATOM 621 C CA . ALA A 1 89 ? 13.393 18.382 4.276 1.00 18.50 105 ALA A CA 1
ATOM 622 C C . ALA A 1 89 ? 13.026 19.870 4.124 1.00 20.37 105 ALA A C 1
ATOM 623 O O . ALA A 1 89 ? 13.909 20.710 4.197 1.00 21.10 105 ALA A O 1
ATOM 625 N N . ARG A 1 90 ? 11.745 20.206 3.957 1.00 21.57 106 ARG A N 1
ATOM 626 C CA . ARG A 1 90 ? 11.289 21.617 3.806 1.00 23.04 106 ARG A CA 1
ATOM 627 C C . ARG A 1 90 ? 11.567 22.411 5.086 1.00 21.93 106 ARG A C 1
ATOM 628 O O . ARG A 1 90 ? 11.563 23.653 5.010 1.00 26.30 106 ARG A O 1
ATOM 636 N N . HIS A 1 91 ? 11.808 21.738 6.214 1.00 21.04 107 HIS A N 1
ATOM 637 C CA . HIS A 1 91 ? 12.056 22.382 7.533 1.00 21.06 107 HIS A CA 1
ATOM 638 C C . HIS A 1 91 ? 13.479 22.097 7.995 1.00 21.84 107 HIS A C 1
ATOM 639 O O . HIS A 1 91 ? 13.755 22.349 9.179 1.00 24.53 107 HIS A O 1
ATOM 646 N N . ALA A 1 92 ? 14.349 21.639 7.084 1.00 21.83 108 ALA A N 1
ATOM 647 C CA . ALA A 1 92 ? 15.754 21.277 7.378 1.00 23.97 108 ALA A CA 1
ATOM 648 C C . ALA A 1 92 ? 16.476 22.499 7.954 1.00 23.03 108 ALA A C 1
ATOM 649 O O . ALA A 1 92 ? 17.307 22.316 8.853 1.00 28.81 108 ALA A O 1
ATOM 651 N N . GLY A 1 93 ? 16.145 23.702 7.478 1.00 25.39 109 GLY A N 1
ATOM 652 C CA . GLY A 1 93 ? 16.782 24.962 7.910 1.00 27.11 109 GLY A CA 1
ATOM 653 C C . GLY A 1 93 ? 16.275 25.431 9.260 1.00 28.83 109 GLY A C 1
ATOM 654 O O . GLY A 1 93 ? 16.962 26.219 9.917 1.00 30.93 109 GLY A O 1
ATOM 655 N N . MET A 1 94 ? 15.106 24.952 9.675 1.00 27.14 110 MET A N 1
ATOM 656 C CA . MET A 1 94 ? 14.447 25.376 10.934 1.00 28.54 110 MET A CA 1
ATOM 657 C C . MET A 1 94 ? 15.075 24.639 12.126 1.00 29.31 110 MET A C 1
ATOM 658 O O . MET A 1 94 ? 15.300 25.287 13.162 1.00 31.88 110 MET A O 1
ATOM 663 N N . ALA A 1 95 ? 15.327 23.333 12.004 1.00 24.30 111 ALA A N 1
ATOM 664 C CA . ALA A 1 95 ? 15.721 22.485 13.154 1.00 26.27 111 ALA A CA 1
ATOM 665 C C . ALA A 1 95 ? 16.432 21.223 12.677 1.00 22.52 111 ALA A C 1
ATOM 666 O O . ALA A 1 95 ? 15.934 20.583 11.731 1.00 24.27 111 ALA A O 1
ATOM 668 N N . GLU A 1 96 ? 17.558 20.896 13.317 1.00 25.84 112 GLU A N 1
ATOM 669 C CA . GLU A 1 96 ? 18.327 19.655 13.057 1.00 24.94 112 GLU A CA 1
ATOM 670 C C . GLU A 1 96 ? 17.393 18.437 13.155 1.00 23.60 112 GLU A C 1
ATOM 671 O O . GLU A 1 96 ? 17.570 17.507 12.358 1.00 22.82 112 GLU A O 1
ATOM 677 N N . HIS A 1 97 ? 16.428 18.417 14.074 1.00 24.35 113 HIS A N 1
ATOM 678 C CA . HIS A 1 97 ? 15.550 17.226 14.254 1.00 23.67 113 HIS A CA 1
ATOM 679 C C . HIS A 1 97 ? 14.842 16.887 12.931 1.00 19.42 113 HIS A C 1
ATOM 680 O O . HIS A 1 97 ? 14.730 15.681 12.625 1.00 19.85 113 HIS A O 1
ATOM 687 N N . CYS A 1 98 ? 14.400 17.883 12.155 1.00 18.66 114 CYS A N 1
ATOM 688 C CA . CYS A 1 98 ? 13.726 17.637 10.850 1.00 21.54 114 CYS A CA 1
ATOM 689 C C . CYS A 1 98 ? 14.718 17.190 9.778 1.00 20.52 114 CYS A C 1
ATOM 690 O O . CYS A 1 98 ? 14.362 16.341 8.945 1.00 21.95 114 CYS A O 1
ATOM 693 N N . ARG A 1 99 ? 15.918 17.759 9.766 1.00 20.06 115 ARG A N 1
ATOM 694 C CA A ARG A 1 99 ? 16.995 17.303 8.853 0.50 21.15 115 ARG A CA 1
ATOM 695 C CA B ARG A 1 99 ? 16.973 17.294 8.833 0.50 21.20 115 ARG A CA 1
ATOM 696 C C . ARG A 1 99 ? 17.228 15.805 9.092 1.00 22.10 115 ARG A C 1
ATOM 697 O O . ARG A 1 99 ? 17.236 15.030 8.108 1.00 24.98 115 ARG A O 1
ATOM 712 N N . VAL A 1 100 ? 17.428 15.438 10.360 1.00 21.77 116 VAL A N 1
ATOM 713 C CA . VAL A 1 100 ? 17.727 14.048 10.821 1.00 23.25 116 VAL A CA 1
ATOM 714 C C . VAL A 1 100 ? 16.569 13.142 10.397 1.00 19.69 116 VAL A C 1
ATOM 715 O O . VAL A 1 100 ? 16.785 12.067 9.852 1.00 19.17 116 VAL A O 1
ATOM 719 N N . CYS A 1 101 ? 15.344 13.573 10.654 1.00 15.42 117 CYS A N 1
ATOM 720 C CA . CYS A 1 101 ? 14.146 12.781 10.297 1.00 15.42 117 CYS A CA 1
ATOM 721 C C . CYS A 1 10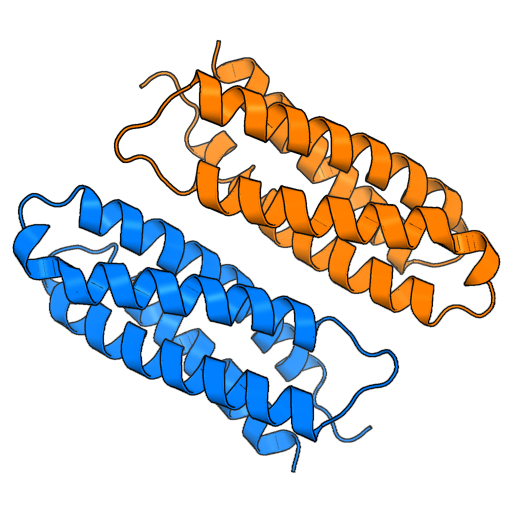1 ? 14.026 12.628 8.773 1.00 15.04 117 CYS A C 1
ATOM 722 O O . CYS A 1 101 ? 13.692 11.531 8.301 1.00 15.49 117 CYS A O 1
ATOM 725 N N . ALA A 1 102 ? 14.283 13.686 8.016 1.00 15.57 118 ALA A N 1
ATOM 726 C CA . ALA A 1 102 ? 14.310 13.598 6.535 1.00 16.18 118 ALA A CA 1
ATOM 727 C C . ALA A 1 102 ? 15.279 12.491 6.097 1.00 16.45 118 ALA A C 1
ATOM 728 O O . ALA A 1 102 ? 14.904 11.671 5.248 1.00 17.02 118 ALA A O 1
ATOM 730 N N . GLU A 1 103 ? 16.466 12.433 6.699 1.00 17.11 119 GLU A N 1
ATOM 731 C CA . GLU A 1 103 ? 17.466 11.382 6.372 1.00 17.64 119 GLU A CA 1
ATOM 732 C C . GLU A 1 103 ? 16.883 9.996 6.683 1.00 16.37 119 GLU A C 1
ATOM 733 O O . GLU A 1 103 ? 17.020 9.088 5.854 1.00 18.38 119 GLU A O 1
ATOM 739 N N . ALA A 1 104 ? 16.225 9.833 7.832 1.00 15.83 120 ALA A N 1
ATOM 740 C CA . ALA A 1 104 ? 15.635 8.539 8.237 1.00 15.45 120 ALA A CA 1
ATOM 741 C C . ALA A 1 104 ? 14.555 8.130 7.221 1.00 14.45 120 ALA A C 1
ATOM 742 O O . ALA A 1 104 ? 14.519 6.962 6.807 1.00 15.21 120 ALA A O 1
ATOM 744 N N . CYS A 1 105 ? 13.677 9.062 6.856 1.00 14.17 121 CYS A N 1
ATOM 745 C CA . CYS A 1 105 ? 12.599 8.829 5.853 1.00 14.07 121 CYS A CA 1
ATOM 746 C C . CYS A 1 105 ? 13.214 8.379 4.516 1.00 14.72 121 CYS A C 1
ATOM 747 O O . CYS A 1 105 ? 12.753 7.372 3.946 1.00 14.48 121 CYS A O 1
ATOM 750 N N . ARG A 1 106 ? 14.213 9.104 4.013 1.00 15.89 122 ARG A N 1
ATOM 751 C CA . ARG A 1 106 ? 14.843 8.785 2.710 1.00 17.30 122 ARG A CA 1
ATOM 752 C C . ARG A 1 106 ? 15.511 7.402 2.787 1.00 17.39 122 ARG A C 1
ATOM 753 O O . ARG A 1 106 ? 15.465 6.660 1.791 1.00 18.04 122 ARG A O 1
ATOM 761 N N . SER A 1 107 ? 16.141 7.072 3.913 1.00 18.39 123 SER A N 1
ATOM 762 C CA . SER A 1 107 ? 16.833 5.768 4.130 1.00 18.55 123 SER A CA 1
ATOM 763 C C . SER A 1 107 ? 15.798 4.633 4.115 1.00 15.49 123 SER A C 1
ATOM 764 O O . SER A 1 107 ? 15.998 3.614 3.461 1.00 16.91 123 SER A O 1
ATOM 767 N N . CYS A 1 108 ? 14.674 4.810 4.799 1.00 15.77 124 CYS A N 1
ATOM 768 C CA . CYS A 1 108 ? 13.621 3.765 4.826 1.00 15.33 124 CYS A CA 1
ATOM 769 C C . CYS A 1 108 ? 12.917 3.674 3.464 1.00 15.12 124 CYS A C 1
ATOM 770 O O . CYS A 1 108 ? 12.550 2.556 3.061 1.00 14.97 124 CYS A O 1
ATOM 773 N N . GLU A 1 109 ? 12.728 4.792 2.770 1.00 14.98 125 GLU A N 1
ATOM 774 C CA . GLU A 1 109 ? 12.108 4.777 1.419 1.00 15.98 125 GLU A CA 1
ATOM 775 C C . GLU A 1 109 ? 12.981 3.866 0.546 1.00 17.32 125 GLU A C 1
ATOM 776 O O . GLU A 1 109 ? 12.442 2.963 -0.137 1.00 17.23 125 GLU A O 1
ATOM 782 N N . GLN A 1 110 ? 14.301 4.075 0.587 1.00 20.13 126 GLN A N 1
ATOM 783 C CA . GLN A 1 110 ? 15.246 3.306 -0.261 1.00 22.59 126 GLN A CA 1
ATOM 784 C C . GLN A 1 110 ? 15.162 1.821 0.112 1.00 20.11 126 GLN A C 1
ATOM 785 O O . GLN A 1 110 ? 15.138 0.988 -0.810 1.00 19.96 126 GLN A O 1
ATOM 791 N N . ALA A 1 111 ? 15.153 1.480 1.401 1.00 18.67 127 ALA A N 1
ATOM 792 C CA . ALA A 1 111 ? 15.131 0.071 1.862 1.00 17.01 127 ALA A CA 1
ATOM 793 C C . ALA A 1 111 ? 13.832 -0.599 1.394 1.00 15.36 127 ALA A C 1
ATOM 794 O O . ALA A 1 111 ? 13.875 -1.763 0.968 1.00 17.19 127 ALA A O 1
ATOM 796 N N . CYS A 1 112 ? 12.699 0.111 1.439 1.00 14.77 128 CYS A N 1
ATOM 797 C CA . CYS A 1 112 ? 11.418 -0.439 0.951 1.00 15.16 128 CYS A CA 1
ATOM 798 C C . CYS A 1 112 ? 11.480 -0.645 -0.571 1.00 15.92 128 CYS A C 1
ATOM 799 O O . CYS A 1 112 ? 11.043 -1.727 -1.038 1.00 16.60 128 CYS A O 1
ATOM 802 N N . GLN A 1 113 ? 12.008 0.337 -1.317 1.00 16.83 129 GLN A N 1
ATOM 803 C CA . GLN A 1 113 ? 12.088 0.309 -2.802 1.00 17.60 129 GLN A CA 1
ATOM 804 C C . GLN A 1 113 ? 13.003 -0.842 -3.229 1.00 20.12 129 GLN A C 1
ATOM 805 O O . GLN A 1 113 ? 12.629 -1.578 -4.159 1.00 20.24 129 GLN A O 1
ATOM 811 N N . GLU A 1 114 ? 14.135 -1.011 -2.544 1.00 20.13 130 GLU A N 1
ATOM 812 C CA . GLU A 1 114 ? 15.136 -2.060 -2.878 1.00 22.70 130 GLU A CA 1
ATOM 813 C C . GLU A 1 114 ? 14.513 -3.442 -2.672 1.00 20.84 130 GLU A C 1
ATOM 814 O O . GLU A 1 114 ? 14.677 -4.308 -3.561 1.00 23.69 130 GLU A O 1
ATOM 820 N N . LEU A 1 115 ? 13.767 -3.630 -1.581 1.00 21.99 131 LEU A N 1
ATOM 821 C CA . LEU A 1 115 ? 13.152 -4.945 -1.284 1.00 21.26 131 LEU A CA 1
ATOM 822 C C . LEU A 1 115 ? 12.021 -5.199 -2.293 1.00 22.37 131 LEU A C 1
ATOM 823 O O . LEU A 1 115 ? 11.956 -6.313 -2.855 1.00 24.43 131 LEU A O 1
ATOM 828 N N . LEU A 1 116 ? 11.175 -4.187 -2.524 1.00 20.87 132 LEU A N 1
ATOM 829 C CA . LEU A 1 116 ? 10.022 -4.238 -3.457 1.00 23.68 132 LEU A CA 1
ATOM 830 C C . LEU A 1 116 ? 10.495 -4.679 -4.849 1.00 24.76 132 LEU A C 1
ATOM 831 O O . LEU A 1 116 ? 9.848 -5.582 -5.427 1.00 27.05 132 LEU A O 1
ATOM 836 N N . ALA A 1 117 ? 11.588 -4.086 -5.348 1.00 23.97 133 ALA A N 1
ATOM 837 C CA . ALA A 1 117 ? 12.134 -4.335 -6.707 1.00 25.34 133 ALA A CA 1
ATOM 838 C C . ALA A 1 117 ? 12.485 -5.819 -6.869 1.00 23.89 133 ALA A C 1
ATOM 839 O O . ALA A 1 117 ? 12.399 -6.323 -8.002 1.00 26.43 133 ALA A O 1
ATOM 841 N N . GLY A 1 118 ? 12.903 -6.484 -5.789 1.00 26.05 134 GLY A N 1
ATOM 842 C CA . GLY A 1 118 ? 13.399 -7.873 -5.814 1.00 25.92 134 GLY A CA 1
ATOM 843 C C . GLY A 1 118 ? 12.329 -8.916 -5.529 1.00 26.73 134 GLY A C 1
ATOM 844 O O . GLY A 1 118 ? 12.685 -10.107 -5.488 1.00 29.35 134 GLY A O 1
ATOM 845 N N . LEU A 1 119 ? 11.072 -8.515 -5.306 1.00 26.70 135 LEU A N 1
ATOM 846 C CA . LEU A 1 119 ? 9.967 -9.468 -5.001 1.00 28.53 135 LEU A CA 1
ATOM 847 C C . LEU A 1 119 ? 9.232 -9.883 -6.283 1.00 31.90 135 LEU A C 1
ATOM 848 O O . LEU A 1 119 ? 8.342 -10.747 -6.178 1.00 42.06 135 LEU A O 1
ATOM 853 N N . GLY A 1 120 ? 9.555 -9.269 -7.425 1.00 34.51 136 GLY A N 1
ATOM 854 C CA . GLY A 1 120 ? 9.082 -9.678 -8.764 1.00 40.86 136 GLY A CA 1
ATOM 855 C C . GLY A 1 120 ? 7.645 -9.254 -9.031 1.00 44.53 136 GLY A C 1
ATOM 856 O O . GLY A 1 120 ? 7.035 -8.466 -8.302 1.00 41.64 136 GLY A O 1
ATOM 857 N N . GLY B 1 1 ? 12.863 16.986 33.812 1.00 44.10 17 GLY B N 1
ATOM 858 C CA . GLY B 1 1 ? 13.850 17.836 34.551 1.00 43.41 17 GLY B CA 1
ATOM 859 C C . GLY B 1 1 ? 14.791 17.004 35.404 1.00 41.53 17 GLY B C 1
ATOM 860 O O . GLY B 1 1 ? 16.005 17.282 35.390 1.00 44.77 17 GLY B O 1
ATOM 861 N N . GLY B 1 2 ? 14.261 16.028 36.145 1.00 35.09 18 GLY B N 1
ATOM 862 C CA . GLY B 1 2 ? 15.077 15.113 36.972 1.00 37.01 18 GLY B CA 1
ATOM 863 C C . GLY B 1 2 ? 15.392 13.821 36.236 1.00 38.23 18 GLY B C 1
ATOM 864 O O . GLY B 1 2 ? 16.137 12.986 36.792 1.00 40.50 18 GLY B O 1
ATOM 865 N N . VAL B 1 3 ? 14.835 13.645 35.033 1.00 36.06 19 VAL B N 1
ATOM 866 C CA . VAL B 1 3 ? 14.862 12.352 34.288 1.00 34.28 19 VAL B CA 1
ATOM 867 C C . VAL B 1 3 ? 16.252 12.107 33.689 1.00 30.26 19 VAL B C 1
ATOM 868 O O . VAL B 1 3 ? 16.917 13.076 33.245 1.00 29.65 19 VAL B O 1
ATOM 872 N N . ASP B 1 4 ? 16.655 10.837 33.682 1.00 30.33 20 ASP B N 1
ATOM 873 C CA . ASP B 1 4 ? 17.868 10.324 33.002 1.00 29.56 20 ASP B CA 1
ATOM 874 C C . ASP B 1 4 ? 17.541 10.145 31.514 1.00 29.30 20 ASP B C 1
ATOM 875 O O . ASP B 1 4 ? 16.835 9.187 31.170 1.00 27.31 20 ASP B O 1
ATOM 880 N N . ARG B 1 5 ? 18.046 11.046 30.671 1.00 29.49 21 ARG B N 1
ATOM 881 C CA . ARG B 1 5 ? 17.801 11.044 29.207 1.00 31.84 21 ARG B CA 1
ATOM 882 C C . ARG B 1 5 ? 18.437 9.803 28.571 1.00 26.08 21 ARG B C 1
ATOM 883 O O . ARG B 1 5 ? 17.885 9.313 27.571 1.00 26.33 21 ARG B O 1
ATOM 891 N N . GLU B 1 6 ? 19.546 9.314 29.125 1.00 26.92 22 GLU B N 1
ATOM 892 C CA . GLU B 1 6 ? 20.222 8.094 28.614 1.00 26.63 22 GLU B CA 1
ATOM 893 C C . GLU B 1 6 ? 19.341 6.875 28.891 1.00 26.24 22 GLU B C 1
ATOM 894 O O . GLU B 1 6 ? 19.225 6.025 27.995 1.00 24.47 22 GLU B O 1
ATOM 900 N N . ALA B 1 7 ? 18.737 6.797 30.077 1.00 25.31 23 ALA B N 1
ATOM 901 C CA . ALA B 1 7 ? 17.842 5.683 30.459 1.00 21.90 23 ALA B CA 1
ATOM 902 C C . ALA B 1 7 ? 16.556 5.764 29.621 1.00 19.74 23 ALA B C 1
ATOM 903 O O . ALA B 1 7 ? 16.008 4.706 29.234 1.00 18.61 23 ALA B O 1
ATOM 905 N N . MET B 1 8 ? 16.099 6.975 29.303 1.00 18.86 24 MET B N 1
ATOM 906 C CA . MET B 1 8 ? 14.903 7.160 28.429 1.00 18.84 24 MET B CA 1
ATOM 907 C C . MET B 1 8 ? 15.228 6.656 27.016 1.00 17.33 24 MET B C 1
ATOM 908 O O . MET B 1 8 ? 14.433 5.891 26.436 1.00 17.23 24 MET B O 1
ATOM 913 N N . ALA B 1 9 ? 16.385 7.020 26.460 1.00 17.70 25 ALA B N 1
ATOM 914 C CA . ALA B 1 9 ? 16.793 6.554 25.114 1.00 18.44 25 ALA B CA 1
ATOM 915 C C . ALA B 1 9 ? 16.933 5.026 25.111 1.00 17.33 25 ALA B C 1
ATOM 916 O O . ALA B 1 9 ? 16.474 4.394 24.154 1.00 17.59 25 ALA B O 1
ATOM 918 N N . ARG B 1 10 ? 17.534 4.452 26.156 1.00 17.59 26 ARG B N 1
ATOM 919 C CA A ARG B 1 10 ? 17.727 2.980 26.293 0.50 19.63 26 ARG B CA 1
ATOM 920 C CA B ARG B 1 10 ? 17.731 2.981 26.262 0.50 19.57 26 ARG B CA 1
ATOM 921 C C . ARG B 1 10 ? 16.355 2.299 26.284 1.00 17.30 26 ARG B C 1
ATOM 922 O O . ARG B 1 10 ? 16.168 1.288 25.579 1.00 17.30 26 ARG B O 1
ATOM 937 N N . CYS B 1 11 ? 15.421 2.827 27.064 1.00 17.18 27 CYS B N 1
ATOM 938 C CA . CYS B 1 11 ? 14.048 2.266 27.129 1.00 15.43 27 CYS B CA 1
ATOM 939 C C . CYS B 1 11 ? 13.423 2.275 25.718 1.00 13.65 27 CYS B C 1
ATOM 940 O O . CYS B 1 11 ? 12.798 1.261 25.291 1.00 15.00 27 CYS B O 1
ATOM 943 N N . ILE B 1 12 ? 13.495 3.399 25.016 1.00 13.78 28 ILE B N 1
ATOM 944 C CA . ILE B 1 12 ? 12.845 3.505 23.675 1.00 13.61 28 ILE B CA 1
ATOM 945 C C . ILE B 1 12 ? 13.486 2.486 22.722 1.00 13.45 28 ILE B C 1
ATOM 946 O O . ILE B 1 12 ? 12.758 1.724 22.067 1.00 13.48 28 ILE B O 1
ATOM 951 N N . GLU B 1 13 ? 14.812 2.435 22.665 1.00 15.35 29 GLU B N 1
ATOM 952 C CA . GLU B 1 13 ? 15.530 1.470 21.799 1.00 18.01 29 GLU B CA 1
ATOM 953 C C . GLU B 1 13 ? 15.095 0.042 22.149 1.00 15.14 29 GLU B C 1
ATOM 954 O O . GLU B 1 13 ? 14.844 -0.754 21.214 1.00 18.65 29 GLU B O 1
ATOM 960 N N . GLU B 1 14 ? 15.060 -0.292 23.438 1.00 14.91 30 GLU B N 1
ATOM 961 C CA . GLU B 1 14 ? 14.747 -1.667 23.898 1.00 16.30 30 GLU B CA 1
ATOM 962 C C . GLU B 1 14 ? 13.294 -2.008 23.544 1.00 14.83 30 GLU B C 1
ATOM 963 O O . GLU B 1 14 ? 13.069 -3.148 23.085 1.00 15.26 30 GLU B O 1
ATOM 969 N N . CYS B 1 15 ? 12.350 -1.069 23.690 1.00 12.18 31 CYS B N 1
ATOM 970 C CA . CYS B 1 15 ? 10.928 -1.318 23.344 1.00 12.10 31 CYS B CA 1
ATOM 971 C C . CYS B 1 15 ? 10.855 -1.681 21.858 1.00 11.68 31 CYS B C 1
ATOM 972 O O . CYS B 1 15 ? 10.127 -2.640 21.492 1.00 12.97 31 CYS B O 1
ATOM 975 N N . LEU B 1 16 ? 11.572 -0.953 21.001 1.00 12.99 32 LEU B N 1
ATOM 976 C CA . LEU B 1 16 ? 11.446 -1.210 19.542 1.00 15.76 32 LEU B CA 1
ATOM 977 C C . LEU B 1 16 ? 12.075 -2.568 19.217 1.00 15.40 32 LEU B C 1
ATOM 978 O O . LEU B 1 16 ? 11.452 -3.341 18.487 1.00 15.73 32 LEU B O 1
ATOM 983 N N . ARG B 1 17 ? 13.249 -2.869 19.775 1.00 15.75 33 ARG B N 1
ATOM 984 C CA . ARG B 1 17 ? 13.917 -4.173 19.559 1.00 16.15 33 ARG B CA 1
ATOM 985 C C . ARG B 1 17 ? 13.022 -5.298 20.073 1.00 15.20 33 ARG B C 1
ATOM 986 O O . ARG B 1 17 ? 12.905 -6.341 19.402 1.00 14.80 33 ARG B O 1
ATOM 994 N N . CYS B 1 18 ? 12.436 -5.100 21.247 1.00 12.86 34 CYS B N 1
ATOM 995 C CA . CYS B 1 18 ? 11.641 -6.157 21.909 1.00 12.76 34 CYS B CA 1
ATOM 996 C C . CYS B 1 18 ? 10.308 -6.365 21.185 1.00 11.70 34 CYS B C 1
ATOM 997 O O . CYS B 1 18 ? 9.884 -7.517 21.077 1.00 12.73 34 CYS B O 1
ATOM 1000 N N . ALA B 1 19 ? 9.685 -5.297 20.708 1.00 10.86 35 ALA B N 1
ATOM 1001 C CA . ALA B 1 19 ? 8.436 -5.401 19.909 1.00 11.75 35 ALA B CA 1
ATOM 1002 C C . ALA B 1 19 ? 8.700 -6.294 18.697 1.00 11.48 35 ALA B C 1
ATOM 1003 O O . ALA B 1 19 ? 7.951 -7.263 18.456 1.00 13.56 35 ALA B O 1
ATOM 1005 N N . GLN B 1 20 ? 9.780 -6.017 17.972 1.00 11.74 36 GLN B N 1
ATOM 1006 C CA . GLN B 1 20 ? 10.099 -6.750 16.725 1.00 13.52 36 GLN B CA 1
ATOM 1007 C C . GLN B 1 20 ? 10.495 -8.188 17.080 1.00 13.28 36 GLN B C 1
ATOM 1008 O O . GLN B 1 20 ? 10.067 -9.120 16.379 1.00 14.84 36 GLN B O 1
ATOM 1014 N N . ALA B 1 21 ? 11.262 -8.380 18.156 1.00 12.87 37 ALA B N 1
ATOM 1015 C CA . ALA B 1 21 ? 11.688 -9.728 18.584 1.00 13.56 37 ALA B CA 1
ATOM 1016 C C . ALA B 1 21 ? 10.457 -10.589 18.852 1.00 12.58 37 ALA B C 1
ATOM 1017 O O . ALA B 1 21 ? 10.408 -11.745 18.380 1.00 13.51 37 ALA B O 1
ATOM 1019 N N . CYS B 1 22 ? 9.482 -10.035 19.571 1.00 13.66 38 CYS B N 1
ATOM 1020 C CA . CYS B 1 22 ? 8.234 -10.751 19.939 1.00 12.92 38 CYS B CA 1
ATOM 1021 C C . CYS B 1 22 ? 7.354 -10.993 18.713 1.00 12.58 38 CYS B C 1
ATOM 1022 O O . CYS B 1 22 ? 6.844 -12.091 18.607 1.00 12.66 38 CYS B O 1
ATOM 1025 N N . THR B 1 23 ? 7.277 -10.046 17.784 1.00 13.01 39 THR B N 1
ATOM 1026 C CA . THR B 1 23 ? 6.540 -10.260 16.518 1.00 14.27 39 THR B CA 1
ATOM 1027 C C . THR B 1 23 ? 7.182 -11.436 15.775 1.00 14.04 39 THR B C 1
ATOM 1028 O O . THR B 1 23 ? 6.471 -12.350 15.347 1.00 15.43 39 THR B O 1
ATOM 1032 N N . ALA B 1 24 ? 8.505 -11.434 15.632 1.00 14.42 40 ALA B N 1
ATOM 1033 C CA . ALA B 1 24 ? 9.230 -12.511 14.919 1.00 15.29 40 ALA B CA 1
ATOM 1034 C C . ALA B 1 24 ? 9.053 -13.826 15.685 1.00 15.52 40 ALA B C 1
ATOM 1035 O O . ALA B 1 24 ? 8.901 -14.867 15.049 1.00 16.51 40 ALA B O 1
ATOM 1037 N N . CYS B 1 25 ? 9.087 -13.794 17.018 1.00 16.41 41 CYS B N 1
ATOM 1038 C CA . CYS B 1 25 ? 9.009 -15.041 17.822 1.00 17.06 41 CYS B CA 1
ATOM 1039 C C . CYS B 1 25 ? 7.598 -15.623 17.761 1.00 16.45 41 CYS B C 1
ATOM 1040 O O . CYS B 1 25 ? 7.445 -16.844 17.773 1.00 16.39 41 CYS B O 1
ATOM 1043 N N . ALA B 1 26 ? 6.578 -14.780 17.740 1.00 14.92 42 ALA B N 1
ATOM 1044 C CA . ALA B 1 26 ? 5.201 -15.297 17.587 1.00 15.81 42 ALA B CA 1
ATOM 1045 C C . ALA B 1 26 ? 5.112 -16.080 16.269 1.00 15.46 42 ALA B C 1
ATOM 1046 O O . ALA B 1 26 ? 4.544 -17.190 16.247 1.00 16.81 42 ALA B O 1
ATOM 1048 N N . ASP B 1 27 ? 5.635 -15.481 15.199 1.00 16.23 43 ASP B N 1
ATOM 1049 C CA . ASP B 1 27 ? 5.635 -16.068 13.836 1.00 17.63 43 ASP B CA 1
ATOM 1050 C C . ASP B 1 27 ? 6.487 -17.348 13.813 1.00 18.06 43 ASP B C 1
ATOM 1051 O O . ASP B 1 27 ? 6.095 -18.344 13.167 1.00 20.36 43 ASP B O 1
ATOM 1056 N N . ALA B 1 28 ? 7.640 -17.337 14.461 1.00 18.88 44 ALA B N 1
ATOM 1057 C CA . ALA B 1 28 ? 8.538 -18.515 14.484 1.00 20.49 44 ALA B CA 1
ATOM 1058 C C . ALA B 1 28 ? 7.845 -19.695 15.182 1.00 19.64 44 ALA B C 1
ATOM 1059 O O . ALA B 1 28 ? 7.915 -20.820 14.659 1.00 22.67 44 ALA B O 1
ATOM 1061 N N . CYS B 1 29 ? 7.174 -19.446 16.311 1.00 20.63 45 CYS B N 1
ATOM 1062 C CA . CYS B 1 29 ? 6.473 -20.498 17.099 1.00 22.54 45 CYS B CA 1
ATOM 1063 C C . CYS B 1 29 ? 5.258 -20.999 16.309 1.00 24.96 45 CYS B C 1
ATOM 1064 O O . CYS B 1 29 ? 4.963 -22.216 16.366 1.00 26.36 45 CYS B O 1
ATOM 1067 N N . LEU B 1 30 ? 4.595 -20.103 15.578 1.00 22.51 46 LEU B N 1
ATOM 1068 C CA . LEU B 1 30 ? 3.507 -20.470 14.645 1.00 24.98 46 LEU B CA 1
ATOM 1069 C C . LEU B 1 30 ? 3.977 -21.542 13.659 1.00 25.86 46 LEU B C 1
ATOM 1070 O O . LEU B 1 30 ? 3.151 -22.396 13.308 1.00 27.89 46 LEU B O 1
ATOM 1075 N N . SER B 1 31 ? 5.238 -21.484 13.214 1.00 26.40 47 SER B N 1
ATOM 1076 C CA . SER B 1 31 ? 5.817 -22.395 12.190 1.00 28.11 47 SER B CA 1
ATOM 1077 C C . SER B 1 31 ? 6.466 -23.635 12.834 1.00 31.18 47 SER B C 1
ATOM 1078 O O . SER B 1 31 ? 6.951 -24.484 12.073 1.00 35.48 47 SER B O 1
ATOM 1081 N N . GLU B 1 32 ? 6.467 -23.760 14.167 1.00 30.39 48 GLU B N 1
ATOM 1082 C CA . GLU B 1 32 ? 7.023 -24.950 14.875 1.00 32.77 48 GLU B CA 1
ATOM 1083 C C . GLU B 1 32 ? 6.047 -26.122 14.788 1.00 32.83 48 GLU B C 1
ATOM 1084 O O . GLU B 1 32 ? 4.834 -25.950 14.931 1.00 37.00 48 GLU B O 1
ATOM 1090 N N . PRO B 1 33 ? 6.543 -27.363 14.571 1.00 34.84 49 PRO B N 1
ATOM 1091 C CA . PRO B 1 33 ? 5.692 -28.552 14.647 1.00 35.09 49 PRO B CA 1
ATOM 1092 C C . PRO B 1 33 ? 4.879 -28.677 15.946 1.00 36.18 49 PRO B C 1
ATOM 1093 O O . PRO B 1 33 ? 3.749 -29.129 15.863 1.00 41.60 49 PRO B O 1
ATOM 1097 N N . THR B 1 34 ? 5.438 -28.250 17.083 1.00 34.10 50 THR B N 1
ATOM 1098 C CA . THR B 1 34 ? 4.807 -28.337 18.432 1.00 33.65 50 THR B CA 1
ATOM 1099 C C . THR B 1 34 ? 3.982 -27.075 18.735 1.00 30.40 50 THR B C 1
ATOM 1100 O O . THR B 1 34 ? 3.773 -26.787 19.935 1.00 33.80 50 THR B O 1
ATOM 1104 N N . VAL B 1 35 ? 3.508 -26.369 17.704 1.00 31.02 51 VAL B N 1
ATOM 1105 C CA . VAL B 1 35 ? 2.712 -25.107 17.826 1.00 33.04 51 VAL B CA 1
ATOM 1106 C C . VAL B 1 35 ? 1.579 -25.271 18.858 1.00 32.43 51 VAL B C 1
ATOM 1107 O O . VAL B 1 35 ? 1.326 -24.300 19.568 1.00 34.02 51 VAL B O 1
ATOM 1111 N N . ALA B 1 36 ? 0.905 -26.426 18.950 1.00 32.10 52 ALA B N 1
ATOM 1112 C CA . ALA B 1 36 ? -0.203 -26.652 19.915 1.00 31.77 52 ALA B CA 1
ATOM 1113 C C . ALA B 1 36 ? 0.276 -26.475 21.365 1.00 34.59 52 ALA B C 1
ATOM 1114 O O . ALA B 1 36 ? -0.575 -26.093 22.200 1.00 36.80 52 ALA B O 1
ATOM 1116 N N . ASP B 1 37 ? 1.570 -26.690 21.647 1.00 35.49 53 ASP B N 1
ATOM 1117 C CA . ASP B 1 37 ? 2.171 -26.527 23.002 1.00 35.76 53 ASP B CA 1
ATOM 1118 C C . ASP B 1 37 ? 2.744 -25.119 23.200 1.00 32.35 53 ASP B C 1
ATOM 1119 O O . ASP B 1 37 ? 3.290 -24.867 24.294 1.00 31.94 53 ASP B O 1
ATOM 1124 N N . LEU B 1 38 ? 2.611 -24.240 22.199 1.00 29.81 54 LEU B N 1
ATOM 1125 C CA . LEU B 1 38 ? 3.299 -22.919 22.171 1.00 27.16 54 LEU B CA 1
ATOM 1126 C C . LEU B 1 38 ? 2.262 -21.804 22.096 1.00 26.66 54 LEU B C 1
ATOM 1127 O O . LEU B 1 38 ? 2.646 -20.681 21.750 1.00 26.52 54 LEU B O 1
ATOM 1132 N N . THR B 1 39 ? 0.996 -22.105 22.399 1.00 26.29 55 THR B N 1
ATOM 1133 C CA . THR B 1 39 ? -0.109 -21.145 22.181 1.00 27.20 55 THR B CA 1
ATOM 1134 C C . THR B 1 39 ? 0.010 -19.980 23.168 1.00 26.25 55 THR B C 1
ATOM 1135 O O . THR B 1 39 ? -0.173 -18.841 22.729 1.00 25.65 55 THR B O 1
ATOM 1139 N N . LYS B 1 40 ? 0.354 -20.237 24.433 1.00 24.90 56 LYS B N 1
ATOM 1140 C CA . LYS B 1 40 ? 0.508 -19.155 25.440 1.00 25.55 56 LYS B CA 1
ATOM 1141 C C . LYS B 1 40 ? 1.704 -18.294 25.022 1.00 24.48 56 LYS B C 1
ATOM 1142 O O . LYS B 1 40 ? 1.634 -17.058 25.131 1.00 23.39 56 LYS B O 1
ATOM 1148 N N . CYS B 1 41 ? 2.761 -18.939 24.542 1.00 24.09 57 CYS B N 1
ATOM 1149 C CA . CYS B 1 41 ? 3.986 -18.265 24.063 1.00 22.24 57 CYS B CA 1
ATOM 1150 C C . CYS B 1 41 ? 3.616 -17.275 22.953 1.00 21.00 57 CYS B C 1
ATOM 1151 O O . CYS B 1 41 ? 3.996 -16.087 23.026 1.00 20.38 57 CYS B O 1
ATOM 1154 N N . ILE B 1 42 ? 2.898 -17.749 21.944 1.00 19.95 58 ILE B N 1
ATOM 1155 C CA . ILE B 1 42 ? 2.522 -16.918 20.767 1.00 19.25 58 ILE B CA 1
ATOM 1156 C C . ILE B 1 42 ? 1.649 -15.760 21.259 1.00 18.30 58 ILE B C 1
ATOM 1157 O O . ILE B 1 42 ? 1.922 -14.624 20.881 1.00 18.45 58 ILE B O 1
ATOM 1162 N N . ARG B 1 43 ? 0.615 -16.050 22.054 1.00 19.07 59 ARG B N 1
ATOM 1163 C CA . ARG B 1 43 ? -0.293 -14.996 22.574 1.00 17.32 59 ARG B CA 1
ATOM 1164 C C . ARG B 1 43 ? 0.517 -13.952 23.346 1.00 17.22 59 ARG B C 1
ATOM 1165 O O . ARG B 1 43 ? 0.287 -12.744 23.184 1.00 17.80 59 ARG B O 1
ATOM 1173 N N . THR B 1 44 ? 1.429 -14.389 24.204 1.00 16.92 60 THR B N 1
ATOM 1174 C CA . THR B 1 44 ? 2.145 -13.439 25.082 1.00 17.20 60 THR B CA 1
ATOM 1175 C C . THR B 1 44 ? 3.085 -12.594 24.214 1.00 15.20 60 THR B C 1
ATOM 1176 O O . THR B 1 44 ? 3.190 -11.388 24.464 1.00 15.36 60 THR B O 1
ATOM 1180 N N . ASP B 1 45 ? 3.689 -13.183 23.187 1.00 15.64 61 ASP B N 1
ATOM 1181 C CA . ASP B 1 45 ? 4.520 -12.407 22.228 1.00 14.87 61 ASP B CA 1
ATOM 1182 C C . ASP B 1 45 ? 3.650 -11.315 21.594 1.00 14.32 61 ASP B C 1
ATOM 1183 O O . ASP B 1 45 ? 4.123 -10.185 21.444 1.00 12.53 61 ASP B O 1
ATOM 1188 N N . MET B 1 46 ? 2.415 -11.642 21.214 1.00 15.13 62 MET B N 1
ATOM 1189 C CA . MET B 1 46 ? 1.545 -10.643 20.543 1.00 14.02 62 MET B CA 1
ATOM 1190 C C . MET B 1 46 ? 1.279 -9.482 21.501 1.00 13.40 62 MET B C 1
ATOM 1191 O O . MET B 1 46 ? 1.402 -8.333 21.089 1.00 12.83 62 MET B O 1
ATOM 1196 N N . ASP B 1 47 ? 0.946 -9.780 22.757 1.00 13.78 63 ASP B N 1
ATOM 1197 C CA . ASP B 1 47 ? 0.691 -8.709 23.751 1.00 13.34 63 ASP B CA 1
ATOM 1198 C C . ASP B 1 47 ? 1.981 -7.902 23.945 1.00 12.56 63 ASP B C 1
ATOM 1199 O O . ASP B 1 47 ? 1.942 -6.670 24.019 1.00 12.17 63 ASP B O 1
ATOM 1204 N N . CYS B 1 48 ? 3.102 -8.594 24.071 1.00 13.05 64 CYS B N 1
ATOM 1205 C CA . CYS B 1 48 ? 4.386 -7.932 24.389 1.00 14.95 64 CYS B CA 1
ATOM 1206 C C . CYS B 1 48 ? 4.757 -6.972 23.252 1.00 13.79 64 CYS B C 1
ATOM 1207 O O . CYS B 1 48 ? 5.219 -5.847 23.511 1.00 15.08 64 CYS B O 1
ATOM 1210 N N . ALA B 1 49 ? 4.502 -7.382 22.010 1.00 12.98 65 ALA B N 1
ATOM 1211 C CA . ALA B 1 49 ? 4.783 -6.533 20.836 1.00 13.25 65 ALA B CA 1
ATOM 1212 C C . ALA B 1 49 ? 3.874 -5.305 20.894 1.00 12.15 65 ALA B C 1
ATOM 1213 O O . ALA B 1 49 ? 4.356 -4.188 20.709 1.00 13.02 65 ALA B O 1
ATOM 1215 N N . ASP B 1 50 ? 2.579 -5.504 21.145 1.00 12.07 66 ASP B N 1
ATOM 1216 C CA . ASP B 1 50 ? 1.648 -4.354 21.147 1.00 11.60 66 ASP B CA 1
ATOM 1217 C C . ASP B 1 50 ? 2.000 -3.354 22.254 1.00 9.87 66 ASP B C 1
ATOM 1218 O O . ASP B 1 50 ? 1.974 -2.145 22.017 1.00 10.50 66 ASP B O 1
ATOM 1223 N N . VAL B 1 51 ? 2.324 -3.838 23.440 1.00 10.74 67 VAL B N 1
ATOM 1224 C CA . VAL B 1 51 ? 2.589 -2.909 24.563 1.00 11.60 67 VAL B CA 1
ATOM 1225 C C . VAL B 1 51 ? 3.954 -2.233 24.375 1.00 11.19 67 VAL B C 1
ATOM 1226 O O . VAL B 1 51 ? 4.037 -1.014 24.624 1.00 11.57 67 VAL B O 1
ATOM 1230 N N . CYS B 1 52 ? 4.966 -2.942 23.865 1.00 10.91 68 CYS B N 1
ATOM 1231 C CA . CYS B 1 52 ? 6.298 -2.331 23.607 1.00 11.46 68 CYS B CA 1
ATOM 1232 C C . CYS B 1 52 ? 6.135 -1.268 22.513 1.00 10.43 68 CYS B C 1
ATOM 1233 O O . CYS B 1 52 ? 6.758 -0.186 22.626 1.00 11.41 68 CYS B O 1
ATOM 1236 N N . THR B 1 53 ? 5.295 -1.513 21.504 1.00 10.30 69 THR B N 1
ATOM 1237 C CA . THR B 1 53 ? 5.092 -0.519 20.424 1.00 12.11 69 THR B CA 1
ATOM 1238 C C . THR B 1 53 ? 4.493 0.762 21.019 1.00 11.06 69 THR B C 1
ATOM 1239 O O . THR B 1 53 ? 4.940 1.862 20.727 1.00 11.89 69 THR B O 1
ATOM 1243 N N . ALA B 1 54 ? 3.462 0.626 21.845 1.00 10.29 70 ALA B N 1
ATOM 1244 C CA . ALA B 1 54 ? 2.796 1.796 22.451 1.00 10.77 70 ALA B CA 1
ATOM 1245 C C . ALA B 1 54 ? 3.768 2.518 23.383 1.00 9.81 70 ALA B C 1
ATOM 1246 O O . ALA B 1 54 ? 3.800 3.754 23.376 1.00 10.90 70 ALA B O 1
ATOM 1248 N N . THR B 1 55 ? 4.516 1.764 24.179 1.00 10.15 71 THR B N 1
ATOM 1249 C CA . THR B 1 55 ? 5.418 2.345 25.189 1.00 10.72 71 THR B CA 1
ATOM 1250 C C . THR B 1 55 ? 6.502 3.151 24.453 1.00 11.14 71 THR B C 1
ATOM 1251 O O . THR B 1 55 ? 6.807 4.275 24.887 1.00 13.31 71 THR B O 1
ATOM 1255 N N . ALA B 1 56 ? 7.095 2.615 23.382 1.00 11.16 72 ALA B N 1
ATOM 1256 C CA . ALA B 1 56 ? 8.145 3.340 22.635 1.00 11.48 72 ALA B CA 1
ATOM 1257 C C . ALA B 1 56 ? 7.597 4.690 22.163 1.00 11.83 72 ALA B C 1
ATOM 1258 O O . ALA B 1 56 ? 8.325 5.700 22.200 1.00 13.35 72 ALA B O 1
ATOM 1260 N N . ALA B 1 57 ? 6.342 4.716 21.704 1.00 11.35 73 ALA B N 1
ATOM 1261 C CA . ALA B 1 57 ? 5.722 5.952 21.186 1.00 12.32 73 ALA B CA 1
ATOM 1262 C C . ALA B 1 57 ? 5.501 6.944 22.330 1.00 12.06 73 ALA B C 1
ATOM 1263 O O . ALA B 1 57 ? 5.838 8.122 22.213 1.00 13.25 73 ALA B O 1
ATOM 1265 N N . VAL B 1 58 ? 4.907 6.479 23.423 1.00 11.90 74 VAL B N 1
ATOM 1266 C CA . VAL B 1 58 ? 4.605 7.389 24.564 1.00 13.57 74 VAL B CA 1
ATOM 1267 C C . VAL B 1 58 ? 5.917 7.986 25.089 1.00 13.48 74 VAL B C 1
ATOM 1268 O O . VAL B 1 58 ? 5.973 9.196 25.332 1.00 15.51 74 VAL B O 1
ATOM 1272 N N . LEU B 1 59 ? 6.955 7.162 25.211 1.00 12.89 75 LEU B N 1
ATOM 1273 C CA . LEU B 1 59 ? 8.237 7.608 25.825 1.00 14.39 75 LEU B CA 1
ATOM 1274 C C . LEU B 1 59 ? 8.999 8.524 24.857 1.00 16.20 75 LEU B C 1
ATOM 1275 O O . LEU B 1 59 ? 9.839 9.314 25.322 1.00 18.81 75 LEU B O 1
ATOM 1280 N N . SER B 1 60 ? 8.675 8.479 23.573 1.00 14.54 76 SER B N 1
ATOM 1281 C CA . SER B 1 60 ? 9.323 9.312 22.528 1.00 14.88 76 SER B CA 1
ATOM 1282 C C . SER B 1 60 ? 8.795 10.753 22.552 1.00 15.72 76 SER B C 1
ATOM 1283 O O . SER B 1 60 ? 9.345 11.588 21.810 1.00 20.22 76 SER B O 1
ATOM 1286 N N . ARG B 1 61 ? 7.706 11.026 23.279 1.00 14.97 77 ARG B N 1
ATOM 1287 C CA . ARG B 1 61 ? 7.042 12.355 23.271 1.00 15.24 77 ARG B CA 1
ATOM 1288 C C . ARG B 1 61 ? 7.348 13.088 24.580 1.00 16.78 77 ARG B C 1
ATOM 1289 O O . ARG B 1 61 ? 7.182 12.488 25.654 1.00 18.03 77 ARG B O 1
ATOM 1297 N N . HIS B 1 62 ? 7.792 14.342 24.479 1.00 19.92 78 HIS B N 1
ATOM 1298 C CA . HIS B 1 62 ? 8.173 15.200 25.633 1.00 20.70 78 HIS B CA 1
ATOM 1299 C C . HIS B 1 62 ? 7.163 16.337 25.814 1.00 23.18 78 HIS B C 1
ATOM 1300 O O . HIS B 1 62 ? 7.059 16.815 26.940 1.00 24.07 78 HIS B O 1
ATOM 1307 N N . THR B 1 63 ? 6.464 16.756 24.753 1.00 21.89 79 THR B N 1
ATOM 1308 C CA . THR B 1 63 ? 5.452 17.847 24.810 1.00 24.04 79 THR B CA 1
ATOM 1309 C C . THR B 1 63 ? 4.406 17.505 25.874 1.00 22.49 79 THR B C 1
ATOM 1310 O O . THR B 1 63 ? 3.856 16.395 25.829 1.00 23.26 79 THR B O 1
ATOM 1314 N N . GLY B 1 64 ? 4.127 18.416 26.805 1.00 21.29 80 GLY B N 1
ATOM 1315 C CA . GLY B 1 64 ? 3.057 18.194 27.802 1.00 20.89 80 GLY B CA 1
ATOM 1316 C C . GLY B 1 64 ? 3.185 16.841 28.492 1.00 21.45 80 GLY B C 1
ATOM 1317 O O . GLY B 1 64 ? 2.154 16.140 28.648 1.00 27.61 80 GLY B O 1
ATOM 1318 N N . TYR B 1 65 ? 4.407 16.508 28.915 1.00 22.25 81 TYR B N 1
ATOM 1319 C CA . TYR B 1 65 ? 4.773 15.274 29.663 1.00 23.79 81 TYR B CA 1
ATOM 1320 C C . TYR B 1 65 ? 3.881 15.159 30.905 1.00 24.66 81 TYR B C 1
ATOM 1321 O O . TYR B 1 65 ? 3.655 16.179 31.591 1.00 28.25 81 TYR B O 1
ATOM 1330 N N . ASP B 1 66 ? 3.403 13.948 31.186 1.00 25.07 82 ASP B N 1
ATOM 1331 C CA . ASP B 1 66 ? 2.590 13.629 32.392 1.00 25.20 82 ASP B CA 1
ATOM 1332 C C . ASP B 1 66 ? 3.167 12.362 33.036 1.00 23.89 82 ASP B C 1
ATOM 1333 O O . ASP B 1 66 ? 3.008 11.289 32.465 1.00 26.92 82 ASP B O 1
ATOM 1338 N N . ALA B 1 67 ? 3.835 12.490 34.186 1.00 25.27 83 ALA B N 1
ATOM 1339 C CA . ALA B 1 67 ? 4.536 11.377 34.870 1.00 26.08 83 ALA B CA 1
ATOM 1340 C C . ALA B 1 67 ? 3.571 10.235 35.209 1.00 25.94 83 ALA B C 1
ATOM 1341 O O . ALA B 1 67 ? 4.015 9.078 35.205 1.00 26.71 83 ALA B O 1
ATOM 1343 N N . ASN B 1 68 ? 2.320 10.544 35.562 1.00 25.67 84 ASN B N 1
ATOM 1344 C CA . ASN B 1 68 ? 1.304 9.513 35.905 1.00 25.15 84 ASN B CA 1
ATOM 1345 C C . ASN B 1 68 ? 1.095 8.584 34.713 1.00 23.58 84 ASN B C 1
ATOM 1346 O O . ASN B 1 68 ? 1.075 7.349 34.905 1.00 21.25 84 ASN B O 1
ATOM 1351 N N . VAL B 1 69 ? 0.929 9.169 33.530 1.00 20.88 85 VAL B N 1
ATOM 1352 C CA . VAL B 1 69 ? 0.670 8.393 32.287 1.00 19.96 85 VAL B CA 1
ATOM 1353 C C . VAL B 1 69 ? 1.934 7.585 31.990 1.00 17.21 85 VAL B C 1
ATOM 1354 O O . VAL B 1 69 ? 1.856 6.366 31.821 1.00 18.24 85 VAL B O 1
ATOM 1358 N N . THR B 1 70 ? 3.085 8.244 31.983 1.00 17.88 86 THR B N 1
ATOM 1359 C CA . THR B 1 70 ? 4.376 7.595 31.643 1.00 19.26 86 THR B CA 1
ATOM 1360 C C . THR B 1 70 ? 4.626 6.439 32.615 1.00 18.10 86 THR B C 1
ATOM 1361 O O . THR B 1 70 ? 4.993 5.356 32.143 1.00 18.17 86 THR B O 1
ATOM 1365 N N . ARG B 1 71 ? 4.449 6.660 33.924 1.00 18.69 87 ARG B N 1
ATOM 1366 C CA . ARG B 1 71 ? 4.696 5.607 34.941 1.00 21.19 87 ARG B CA 1
ATOM 1367 C C . ARG B 1 71 ? 3.799 4.397 34.659 1.00 18.93 87 ARG B C 1
ATOM 1368 O O . ARG B 1 71 ? 4.293 3.262 34.688 1.00 18.58 87 ARG B O 1
ATOM 1376 N N . ALA B 1 72 ? 2.507 4.622 34.429 1.00 18.03 88 ALA B N 1
ATOM 1377 C CA . ALA B 1 72 ? 1.526 3.524 34.277 1.00 18.58 88 ALA B CA 1
ATOM 1378 C C . ALA B 1 72 ? 1.825 2.731 32.998 1.00 16.57 88 ALA B C 1
ATOM 1379 O O . ALA B 1 72 ? 1.740 1.494 33.013 1.00 17.66 88 ALA B O 1
ATOM 1381 N N . VAL B 1 73 ? 2.255 3.410 31.943 1.00 15.35 89 VAL B N 1
ATOM 1382 C CA . VAL B 1 73 ? 2.605 2.739 30.660 1.00 15.42 89 VAL B CA 1
ATOM 1383 C C . VAL B 1 73 ? 3.893 1.928 30.883 1.00 14.59 89 VAL B C 1
ATOM 1384 O O . VAL B 1 73 ? 3.934 0.770 30.486 1.00 14.84 89 VAL B O 1
ATOM 1388 N N . LEU B 1 74 ? 4.913 2.496 31.532 1.00 15.32 90 LEU B N 1
ATOM 1389 C CA . LEU B 1 74 ? 6.163 1.752 31.832 1.00 15.20 90 LEU B CA 1
ATOM 1390 C C . LEU B 1 74 ? 5.859 0.540 32.718 1.00 16.52 90 LEU B C 1
ATOM 1391 O O . LEU B 1 74 ? 6.453 -0.528 32.477 1.00 17.24 90 LEU B O 1
ATOM 1396 N N . GLN B 1 75 ? 4.954 0.677 33.687 1.00 17.58 91 GLN B N 1
ATOM 1397 C CA . GLN B 1 75 ? 4.579 -0.467 34.558 1.00 18.45 91 GLN B CA 1
ATOM 1398 C C . GLN B 1 75 ? 3.947 -1.571 33.704 1.00 17.33 91 GLN B C 1
ATOM 1399 O O . GLN B 1 75 ? 4.289 -2.751 33.887 1.00 17.11 91 GLN B O 1
ATOM 1405 N N . ALA B 1 76 ? 3.027 -1.225 32.805 1.00 15.83 92 ALA B N 1
ATOM 1406 C CA . ALA B 1 76 ? 2.425 -2.226 31.904 1.00 15.39 92 ALA B CA 1
ATOM 1407 C C . ALA B 1 76 ? 3.524 -2.902 31.083 1.00 13.77 92 ALA B C 1
ATOM 1408 O O . ALA B 1 76 ? 3.532 -4.136 30.945 1.00 14.34 92 ALA B O 1
ATOM 1410 N N . CYS B 1 77 ? 4.454 -2.132 30.544 1.00 13.98 93 CYS B N 1
ATOM 1411 C CA . CYS B 1 77 ? 5.472 -2.736 29.664 1.00 14.21 93 CYS B CA 1
ATOM 1412 C C . CYS B 1 77 ? 6.427 -3.620 30.482 1.00 13.48 93 CYS B C 1
ATOM 1413 O O . CYS B 1 77 ? 6.786 -4.705 30.001 1.00 15.26 93 CYS B O 1
ATOM 1416 N N . ALA B 1 78 ? 6.803 -3.207 31.694 1.00 15.83 94 ALA B N 1
ATOM 1417 C CA . ALA B 1 78 ? 7.652 -4.035 32.585 1.00 18.80 94 ALA B CA 1
ATOM 1418 C C . ALA B 1 78 ? 6.935 -5.360 32.867 1.00 17.23 94 ALA B C 1
ATOM 1419 O O . ALA B 1 78 ? 7.546 -6.429 32.772 1.00 19.47 94 ALA B O 1
ATOM 1421 N N . THR B 1 79 ? 5.635 -5.296 33.141 1.00 17.15 95 THR B N 1
ATOM 1422 C CA . THR B 1 79 ? 4.817 -6.473 33.530 1.00 18.57 95 THR B CA 1
ATOM 1423 C C . THR B 1 79 ? 4.735 -7.457 32.354 1.00 18.78 95 THR B C 1
ATOM 1424 O O . THR B 1 79 ? 4.934 -8.669 32.570 1.00 19.48 95 THR B O 1
ATOM 1428 N N . VAL B 1 80 ? 4.463 -6.981 31.137 1.00 17.49 96 VAL B N 1
ATOM 1429 C CA . VAL B 1 80 ? 4.303 -7.925 29.997 1.00 16.57 96 VAL B CA 1
ATOM 1430 C C . VAL B 1 80 ? 5.668 -8.475 29.564 1.00 15.41 96 VAL B C 1
ATOM 1431 O O . VAL B 1 80 ? 5.757 -9.666 29.265 1.00 16.69 96 VAL B O 1
ATOM 1435 N N . CYS B 1 81 ? 6.720 -7.666 29.597 1.00 15.13 97 CYS B N 1
ATOM 1436 C CA . CYS B 1 81 ? 8.087 -8.143 29.278 1.00 16.72 97 CYS B CA 1
ATOM 1437 C C . CYS B 1 81 ? 8.486 -9.243 30.271 1.00 18.30 97 CYS B C 1
ATOM 1438 O O . CYS B 1 81 ? 9.075 -10.247 29.839 1.00 17.23 97 CYS B O 1
ATOM 1441 N N .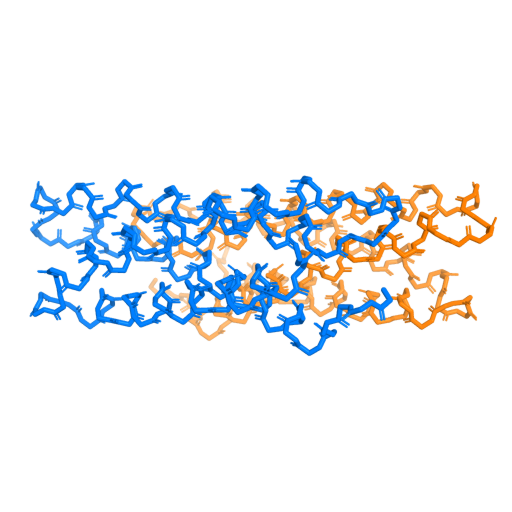 ALA B 1 82 ? 8.163 -9.070 31.553 1.00 17.75 98 ALA B N 1
ATOM 1442 C CA . ALA B 1 82 ? 8.471 -10.074 32.596 1.00 20.87 98 ALA B CA 1
ATOM 1443 C C . ALA B 1 82 ? 7.733 -11.372 32.251 1.00 20.05 98 ALA B C 1
ATOM 1444 O O . ALA B 1 82 ? 8.354 -12.445 32.239 1.00 22.03 98 ALA B O 1
ATOM 1446 N N . ALA B 1 83 ? 6.444 -11.282 31.936 1.00 19.36 99 ALA B N 1
ATOM 1447 C CA . ALA B 1 83 ? 5.618 -12.474 31.642 1.00 21.07 99 ALA B CA 1
ATOM 1448 C C . ALA B 1 83 ? 6.125 -13.142 30.357 1.00 20.11 99 ALA B C 1
ATOM 1449 O O . ALA B 1 83 ? 6.203 -14.383 30.288 1.00 22.42 99 ALA B O 1
ATOM 1451 N N . CYS B 1 84 ? 6.412 -12.348 29.327 1.00 17.45 100 CYS B N 1
ATOM 1452 C CA . CYS B 1 84 ? 6.794 -12.909 28.018 1.00 19.27 100 CYS B CA 1
ATOM 1453 C C . CYS B 1 84 ? 8.217 -13.471 28.071 1.00 17.62 100 CYS B C 1
ATOM 1454 O O . CYS B 1 84 ? 8.480 -14.492 27.417 1.00 18.89 100 CYS B O 1
ATOM 1457 N N . GLY B 1 85 ? 9.102 -12.857 28.858 1.00 17.47 101 GLY B N 1
ATOM 1458 C CA . GLY B 1 85 ? 10.446 -13.403 29.119 1.00 18.57 101 GLY B CA 1
ATOM 1459 C C . GLY B 1 85 ? 10.370 -14.780 29.762 1.00 20.75 101 GLY B C 1
ATOM 1460 O O . GLY B 1 85 ? 11.052 -15.708 29.286 1.00 21.99 101 GLY B O 1
ATOM 1461 N N . ASP B 1 86 ? 9.532 -14.924 30.788 1.00 21.52 102 ASP B N 1
ATOM 1462 C CA . ASP B 1 86 ? 9.342 -16.205 31.506 1.00 24.08 102 ASP B CA 1
ATOM 1463 C C . ASP B 1 86 ? 8.827 -17.260 30.521 1.00 22.83 102 ASP B C 1
ATOM 1464 O O . ASP B 1 86 ? 9.355 -18.386 30.513 1.00 25.83 102 ASP B O 1
ATOM 1469 N N . GLU B 1 87 ? 7.849 -16.901 29.696 1.00 23.57 103 GLU B N 1
ATOM 1470 C CA . GLU B 1 87 ? 7.185 -17.867 28.786 1.00 22.83 103 GLU B CA 1
ATOM 1471 C C . GLU B 1 87 ? 8.177 -18.326 27.709 1.00 22.31 103 GLU B C 1
ATOM 1472 O O . GLU B 1 87 ? 8.284 -19.551 27.483 1.00 25.45 103 GLU B O 1
ATOM 1478 N N . CYS B 1 88 ? 8.864 -17.391 27.047 1.00 19.27 104 CYS B N 1
ATOM 1479 C CA . CYS B 1 88 ? 9.851 -17.742 25.992 1.00 20.94 104 CYS B CA 1
ATOM 1480 C C . CYS B 1 88 ? 11.011 -18.546 26.595 1.00 21.81 104 CYS B C 1
ATOM 1481 O O . CYS B 1 88 ? 11.466 -19.503 25.928 1.00 23.46 104 CYS B O 1
ATOM 1484 N N . ALA B 1 89 ? 11.453 -18.228 27.814 1.00 23.49 105 ALA B N 1
ATOM 1485 C CA . ALA B 1 89 ? 12.560 -18.971 28.456 1.00 22.82 105 ALA B CA 1
ATOM 1486 C C . ALA B 1 89 ? 12.184 -20.448 28.602 1.00 24.56 105 ALA B C 1
ATOM 1487 O O . ALA B 1 89 ? 13.098 -21.275 28.516 1.00 27.35 105 ALA B O 1
ATOM 1489 N N . ARG B 1 90 ? 10.898 -20.771 28.783 1.00 26.12 106 ARG B N 1
ATOM 1490 C CA . ARG B 1 90 ? 10.433 -22.174 28.941 1.00 29.28 106 ARG B CA 1
ATOM 1491 C C . ARG B 1 90 ? 10.747 -22.990 27.682 1.00 26.96 106 ARG B C 1
ATOM 1492 O O . ARG B 1 90 ? 10.763 -24.230 27.783 1.00 33.20 106 ARG B O 1
ATOM 1500 N N . HIS B 1 91 ? 10.964 -22.334 26.540 1.00 28.00 107 HIS B N 1
ATOM 1501 C CA . HIS B 1 91 ? 11.218 -23.005 25.241 1.00 25.95 107 HIS B CA 1
ATOM 1502 C C . HIS B 1 91 ? 12.639 -22.736 24.761 1.00 28.85 107 HIS B C 1
ATOM 1503 O O . HIS B 1 91 ? 12.899 -23.030 23.595 1.00 30.57 107 HIS B O 1
ATOM 1510 N N . ALA B 1 92 ? 13.512 -22.250 25.648 1.00 32.15 108 ALA B N 1
ATOM 1511 C CA . ALA B 1 92 ? 14.933 -21.948 25.359 1.00 33.19 108 ALA B CA 1
ATOM 1512 C C . ALA B 1 92 ? 15.622 -23.183 24.756 1.00 34.26 108 ALA B C 1
ATOM 1513 O O . ALA B 1 92 ? 16.427 -23.006 23.826 1.00 35.78 108 ALA B O 1
ATOM 1515 N N . GLY B 1 93 ? 15.294 -24.386 25.244 1.00 32.48 109 GLY B N 1
ATOM 1516 C CA . GLY B 1 93 ? 15.911 -25.654 24.802 1.00 32.88 109 GLY B CA 1
ATOM 1517 C C . GLY B 1 93 ? 15.365 -26.124 23.464 1.00 33.68 109 GLY B C 1
ATOM 1518 O O . GLY B 1 93 ? 16.057 -26.892 22.777 1.00 43.62 109 GLY B O 1
ATOM 1519 N N . MET B 1 94 ? 14.160 -25.680 23.103 1.00 32.55 110 MET B N 1
ATOM 1520 C CA . MET B 1 94 ? 13.439 -26.131 21.882 1.00 36.54 110 MET B CA 1
ATOM 1521 C C . MET B 1 94 ? 13.996 -25.410 20.650 1.00 33.82 110 MET B C 1
ATOM 1522 O O . MET B 1 94 ? 14.172 -26.063 19.611 1.00 37.23 110 MET B O 1
ATOM 1527 N N . ALA B 1 95 ? 14.215 -24.099 20.744 1.00 32.05 111 ALA B N 1
ATOM 1528 C CA . ALA B 1 95 ? 14.525 -23.244 19.580 1.00 33.73 111 ALA B CA 1
ATOM 1529 C C . ALA B 1 95 ? 15.266 -21.989 20.038 1.00 31.28 111 ALA B C 1
ATOM 1530 O O . ALA B 1 95 ? 14.811 -21.337 21.010 1.00 29.13 111 ALA B O 1
ATOM 1532 N N . GLU B 1 96 ? 16.364 -21.684 19.341 1.00 31.64 112 GLU B N 1
ATOM 1533 C CA . GLU B 1 96 ? 17.192 -20.467 19.519 1.00 33.57 112 GLU B CA 1
ATOM 1534 C C . GLU B 1 96 ? 16.277 -19.232 19.510 1.00 28.05 112 GLU B C 1
ATOM 1535 O O . GLU B 1 96 ? 16.549 -18.314 20.321 1.00 30.31 112 GLU B O 1
ATOM 1541 N N . HIS B 1 97 ? 15.245 -19.187 18.651 1.00 26.76 113 HIS B N 1
ATOM 1542 C CA . HIS B 1 97 ? 14.403 -17.971 18.500 1.00 24.54 113 HIS B CA 1
ATOM 1543 C C . HIS B 1 97 ? 13.809 -17.591 19.864 1.00 22.43 113 HIS B C 1
ATOM 1544 O O . HIS B 1 97 ? 13.757 -16.390 20.160 1.00 24.74 113 HIS B O 1
ATOM 1551 N N . CYS B 1 98 ? 13.393 -18.562 20.681 1.00 21.64 114 CYS B N 1
ATOM 1552 C CA . CYS B 1 98 ? 12.783 -18.277 22.007 1.00 22.86 114 CYS B CA 1
ATOM 1553 C C . CYS B 1 98 ? 13.849 -17.892 23.028 1.00 21.62 114 CYS B C 1
ATOM 1554 O O . CYS B 1 98 ? 13.560 -17.035 23.875 1.00 20.98 114 CYS B O 1
ATOM 1557 N N . ARG B 1 99 ? 15.039 -18.477 22.953 1.00 21.73 115 ARG B N 1
ATOM 1558 C CA . ARG B 1 99 ? 16.115 -18.030 23.867 1.00 23.95 115 ARG B CA 1
ATOM 1559 C C . ARG B 1 99 ? 16.426 -16.560 23.582 1.00 21.90 115 ARG B C 1
ATOM 1560 O O . ARG B 1 99 ? 16.524 -15.774 24.562 1.00 24.49 115 ARG B O 1
ATOM 1568 N N . VAL B 1 100 ? 16.608 -16.220 22.303 1.00 21.85 116 VAL B N 1
ATOM 1569 C CA . VAL B 1 100 ? 16.907 -14.842 21.813 1.00 25.28 116 VAL B CA 1
ATOM 1570 C C . VAL B 1 100 ? 15.796 -13.905 22.300 1.00 19.65 116 VAL B C 1
ATOM 1571 O O . VAL B 1 100 ? 16.071 -12.831 22.849 1.00 19.89 116 VAL B O 1
ATOM 1575 N N . CYS B 1 101 ? 14.550 -14.312 22.114 1.00 18.66 117 CYS B N 1
ATOM 1576 C CA . CYS B 1 101 ? 13.377 -13.484 22.475 1.00 17.85 117 CYS B CA 1
ATOM 1577 C C . CYS B 1 101 ? 13.320 -13.299 23.998 1.00 17.90 117 CYS B C 1
ATOM 1578 O O . CYS B 1 101 ? 13.060 -12.168 24.458 1.00 21.87 117 CYS B O 1
ATOM 1581 N N . ALA B 1 102 ? 13.585 -14.362 24.761 1.00 18.36 118 ALA B N 1
ATOM 1582 C CA . ALA B 1 102 ? 13.638 -14.301 26.236 1.00 19.94 118 ALA B CA 1
ATOM 1583 C C . ALA B 1 102 ? 14.647 -13.225 26.648 1.00 19.69 118 ALA B C 1
ATOM 1584 O O . ALA B 1 102 ? 14.304 -12.398 27.498 1.00 19.99 118 ALA B O 1
ATOM 1586 N N . GLU B 1 103 ? 15.822 -13.201 26.020 1.00 20.51 119 GLU B N 1
ATOM 1587 C CA . GLU B 1 103 ? 16.875 -12.200 26.327 1.00 21.50 119 GLU B CA 1
ATOM 1588 C C . GLU B 1 103 ? 16.342 -10.793 26.038 1.00 21.18 119 GLU B C 1
ATOM 1589 O O . GLU B 1 103 ? 16.515 -9.900 26.882 1.00 22.37 119 GLU B O 1
ATOM 1595 N N . ALA B 1 104 ? 15.672 -10.594 24.903 1.00 18.59 120 ALA B N 1
ATOM 1596 C CA . ALA B 1 104 ? 15.133 -9.268 24.526 1.00 17.09 120 ALA B CA 1
ATOM 1597 C C . ALA B 1 104 ? 14.107 -8.830 25.581 1.00 15.61 120 ALA B C 1
ATOM 1598 O O . ALA B 1 104 ? 14.136 -7.667 26.000 1.00 16.61 120 ALA B O 1
ATOM 1600 N N . CYS B 1 105 ? 13.206 -9.737 25.969 1.00 15.63 121 CYS B N 1
ATOM 1601 C CA . CYS B 1 105 ? 12.137 -9.453 26.966 1.00 15.63 121 CYS B CA 1
ATOM 1602 C C . CYS B 1 105 ? 12.780 -9.044 28.305 1.00 16.82 121 CYS B C 1
ATOM 1603 O O . CYS B 1 105 ? 12.367 -8.020 28.892 1.00 16.83 121 CYS B O 1
ATOM 1606 N N . ARG B 1 106 ? 13.754 -9.815 28.777 1.00 19.22 122 ARG B N 1
ATOM 1607 C CA . ARG B 1 106 ? 14.422 -9.551 30.077 1.00 20.24 122 ARG B CA 1
ATOM 1608 C C . ARG B 1 106 ? 15.153 -8.200 30.011 1.00 19.56 122 ARG B C 1
ATOM 1609 O O . ARG B 1 106 ? 15.129 -7.457 31.015 1.00 33.83 122 ARG B O 1
ATOM 1617 N N . SER B 1 107 ? 15.774 -7.886 28.872 1.00 20.53 123 SER B N 1
ATOM 1618 C CA . SER B 1 107 ? 16.546 -6.628 28.673 1.00 19.63 123 SER B CA 1
ATOM 1619 C C . SER B 1 107 ? 15.576 -5.442 28.702 1.00 18.42 123 SER B C 1
ATOM 1620 O O . SER B 1 107 ? 15.832 -4.432 29.344 1.00 19.74 123 SER B O 1
ATOM 1623 N N . CYS B 1 108 ? 14.442 -5.556 28.024 1.00 16.55 124 CYS B N 1
ATOM 1624 C CA . CYS B 1 108 ? 13.460 -4.445 28.004 1.00 17.90 124 CYS B CA 1
ATOM 1625 C C . CYS B 1 108 ? 12.762 -4.319 29.366 1.00 17.51 124 CYS B C 1
ATOM 1626 O O . CYS B 1 108 ? 12.476 -3.187 29.787 1.00 17.77 124 CYS B O 1
ATOM 1629 N N . GLU B 1 109 ? 12.490 -5.426 30.047 1.00 17.94 125 GLU B N 1
ATOM 1630 C CA . GLU B 1 109 ? 11.912 -5.376 31.414 1.00 18.52 125 GLU B CA 1
ATOM 1631 C C . GLU B 1 109 ? 12.833 -4.514 32.290 1.00 18.63 125 GLU B C 1
ATOM 1632 O O . GLU B 1 109 ? 12.360 -3.588 32.995 1.00 19.67 125 GLU B O 1
ATOM 1638 N N . GLN B 1 110 ? 14.130 -4.789 32.223 1.00 21.81 126 GLN B N 1
ATOM 1639 C CA . GLN B 1 110 ? 15.135 -4.071 33.052 1.00 22.94 126 GLN B CA 1
ATOM 1640 C C . GLN B 1 110 ? 15.133 -2.582 32.681 1.00 21.75 126 GLN B C 1
ATOM 1641 O O . GLN B 1 110 ? 15.151 -1.750 33.601 1.00 22.63 126 GLN B O 1
ATOM 1647 N N . ALA B 1 111 ? 15.117 -2.237 31.389 1.00 21.46 127 ALA B N 1
ATOM 1648 C CA . ALA B 1 111 ? 15.168 -0.827 30.933 1.00 20.28 127 ALA B CA 1
ATOM 1649 C C . ALA B 1 111 ? 13.907 -0.094 31.415 1.00 20.67 127 ALA B C 1
ATOM 1650 O O . ALA B 1 111 ? 13.987 1.058 31.831 1.00 20.77 127 ALA B O 1
ATOM 1652 N N . CYS B 1 112 ? 12.745 -0.747 31.379 1.00 18.17 128 CYS B N 1
ATOM 1653 C CA . CYS B 1 112 ? 11.489 -0.155 31.907 1.00 19.04 128 CYS B CA 1
ATOM 1654 C C . CYS B 1 112 ? 11.594 0.059 33.427 1.00 19.19 128 CYS B C 1
ATOM 1655 O O . CYS B 1 112 ? 11.207 1.144 33.896 1.00 19.63 128 CYS B O 1
ATOM 1658 N N . GLN B 1 113 ? 12.105 -0.932 34.165 1.00 20.00 129 GLN B N 1
ATOM 1659 C CA . GLN B 1 113 ? 12.212 -0.892 35.649 1.00 22.38 129 GLN B CA 1
ATOM 1660 C C . GLN B 1 113 ? 13.215 0.197 36.059 1.00 23.27 129 GLN B C 1
ATOM 1661 O O . GLN B 1 113 ? 12.902 0.955 36.982 1.00 26.73 129 GLN B O 1
ATOM 1667 N N . GLU B 1 114 ? 14.338 0.314 35.345 1.00 26.26 130 GLU B N 1
ATOM 1668 C CA . GLU B 1 114 ? 15.396 1.321 35.643 1.00 26.29 130 GLU B CA 1
ATOM 1669 C C . GLU B 1 114 ? 14.823 2.727 35.425 1.00 24.76 130 GLU B C 1
ATOM 1670 O O . GLU B 1 114 ? 15.074 3.615 36.256 1.00 28.85 130 GLU B O 1
ATOM 1676 N N . LEU B 1 115 ? 14.044 2.926 34.359 1.00 24.31 131 LEU B N 1
ATOM 1677 C CA . LEU B 1 115 ? 13.472 4.259 34.055 1.00 23.83 131 LEU B CA 1
ATOM 1678 C C . LEU B 1 115 ? 12.375 4.569 35.082 1.00 26.36 131 LEU B C 1
ATOM 1679 O O . LEU B 1 115 ? 12.353 5.684 35.609 1.00 26.70 131 LEU B O 1
ATOM 1684 N N . LEU B 1 116 ? 11.514 3.594 35.369 1.00 27.41 132 LEU B N 1
ATOM 1685 C CA . LEU B 1 116 ? 10.394 3.713 36.339 1.00 27.95 132 LEU B CA 1
ATOM 1686 C C . LEU 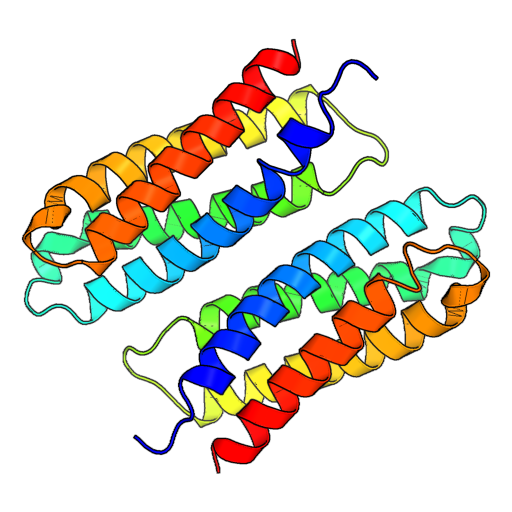B 1 116 ? 10.928 4.157 37.705 1.00 30.77 132 LEU B C 1
ATOM 1687 O O . LEU B 1 116 ? 10.340 5.089 38.283 1.00 31.76 132 LEU B O 1
ATOM 1692 N N . ALA B 1 117 ? 12.013 3.528 38.173 1.00 28.73 133 ALA B N 1
ATOM 1693 C CA . ALA B 1 117 ? 12.663 3.798 39.481 1.00 28.66 133 ALA B CA 1
ATOM 1694 C C . ALA B 1 117 ? 13.074 5.272 39.589 1.00 30.49 133 ALA B C 1
ATOM 1695 O O . ALA B 1 117 ? 13.066 5.810 40.710 1.00 33.20 133 ALA B O 1
ATOM 1697 N N . GLY B 1 118 ? 13.448 5.897 38.469 1.00 30.71 134 GLY B N 1
ATOM 1698 C CA . GLY B 1 118 ? 13.994 7.268 38.438 1.00 34.05 134 GLY B CA 1
ATOM 1699 C C . GLY B 1 118 ? 12.943 8.335 38.176 1.00 35.49 134 GLY B C 1
ATOM 1700 O O . GLY B 1 118 ? 13.333 9.508 38.103 1.00 40.04 134 GLY B O 1
ATOM 1701 N N . LEU B 1 119 ? 11.665 7.969 38.021 1.00 31.18 135 LEU B N 1
ATOM 1702 C CA . LEU B 1 119 ? 10.583 8.948 37.725 1.00 33.04 135 LEU B CA 1
ATOM 1703 C C . LEU B 1 119 ? 9.896 9.409 39.018 1.00 40.24 135 LEU B C 1
ATOM 1704 O O . LEU B 1 119 ? 9.023 10.297 38.925 1.00 47.47 135 LEU B O 1
ATOM 1709 N N . GLY B 1 120 ? 10.240 8.807 40.161 1.00 36.58 136 GLY B N 1
ATOM 1710 C CA . GLY B 1 120 ? 9.751 9.201 41.500 1.00 42.96 136 GLY B CA 1
ATOM 1711 C C . GLY B 1 120 ? 8.320 8.755 41.757 1.00 44.71 136 GLY B C 1
ATOM 1712 O O . GLY B 1 120 ? 7.668 8.025 40.996 1.00 47.50 136 GLY B O 1
#

Radius of gyration: 18.33 Å; Cα contacts (8 Å, |Δi|>4): 347; chains: 2; bounding box: 20×57×50 Å